Protein AF-A0A937Z0U8-F1 (afdb_monomer_lite)

pLDDT: mean 80.14, std 15.48, range [34.47, 98.0]

Foldseek 3Di:
DLVLVLVVCVVVVAQAAQDEVLRVPDDCSVLVSCVVVVHAHAELADAPDPSCVVRHDQWDWDDDPPAIAIEGEAYPGHGHPLVSLLVVLLVCVVVVHAYEYEYNDDLVVVLVSPVDPSNQVSHLEYEYPDDDPPPDPQWFDDRNNHTYGYDYHPPFWDWDWDADDPVGITIDTHGDDPPDDDDPVSVVSVVVVVVVCVVCVVPPPPPDQLLSVLSVLVARALSLVCVPCVPLSVLQCPDCQQCQCVVCVVVVNNDLVSCCQFFPSCVRRVDDDDPPCSGTGRGPCLFWPRCNCCSVPVDPVPTRPDGDLVSVCVQCPCVRPVPDDSVVVCVSSDD

Radius of gyration: 21.87 Å; chains: 1; bounding box: 55×42×57 Å

Sequence (335 aa):
MAQVVLAASALMQYHAIAPSAGDLLLDDRLLKWCKANAIPLVVSTRSTDPQIAECSTPLAQVSVGDRTVAVMNLVTEGGVDLRALTDMATKARGRGDHVILVSHLTRPQTETILSNPQLRECLAVVLIAPFDEATTNGEVSSLAGIPAAPLPPAAHAIAQLSLGGPNGVGIQNHRVTEDADPDPDVAKLVASYLRQLGETAGQSVPGVPWTMKSVEYQFAPAQACGECHPAQYDAWRRGPHAGSVAALKLENRAMTDCMVCHSEYLRRTRWLPAASEDGGGVECSACHGDGVVHALTRDPARIDRTPLDALCQVCHTPDHSPHFEPVAGREAIRH

Secondary structure (DSSP, 8-state):
-HHHHHHHHHHTT-S-B---HHHHHS-THHHHHHHHTT--EE--SB-S-HHHHHHEES-EEEEETTEEEEEEEE-SSSB--HHHHHHHHHHHHHTTPEEEEEE-S-HHHHHHHHT-HHHHHHEEEEEE-S--TTS-SS--EEETTEEEEEPPPTTTEEEEEEESSTTSEEEEEEE--TTSPPPHHHHHHHHHHHHHHHHHTTS--TT--HHHHHHHTTS--HHHHHTT-HHHHHHHHTSTTTTHHHHHHHTT---HHHHHHH-HHHHHH--PPPTT-TT-SS-THHHH---HHHHHH--GGGS-SS--GGGGGGT--TTT-TT--HHHHHHHH--

Structure (mmCIF, N/CA/C/O backbone):
data_AF-A0A937Z0U8-F1
#
_entry.id   AF-A0A937Z0U8-F1
#
loop_
_atom_site.group_PDB
_atom_site.id
_atom_site.type_symbol
_atom_site.label_atom_id
_atom_site.label_alt_id
_atom_site.label_comp_id
_atom_site.label_asym_id
_atom_site.label_entity_id
_atom_site.label_seq_id
_atom_site.pdbx_PDB_ins_code
_atom_site.Cartn_x
_atom_site.Cartn_y
_atom_site.Cartn_z
_atom_site.occupancy
_atom_site.B_iso_or_equiv
_atom_site.auth_seq_id
_atom_site.auth_comp_id
_atom_site.auth_asym_id
_atom_site.auth_atom_id
_atom_site.pdbx_PDB_model_num
ATOM 1 N N . MET A 1 1 ? -8.046 -0.212 -14.675 1.00 49.88 1 MET A N 1
ATOM 2 C CA . MET A 1 1 ? -8.005 -1.180 -13.551 1.00 49.88 1 MET A CA 1
ATOM 3 C C . MET A 1 1 ? -8.940 -0.909 -12.364 1.00 49.88 1 MET A C 1
ATOM 5 O O . MET A 1 1 ? -9.552 -1.863 -11.898 1.00 49.88 1 MET A O 1
ATOM 9 N N . ALA A 1 2 ? -9.107 0.332 -11.875 1.00 58.62 2 ALA A N 1
ATOM 10 C CA . ALA A 1 2 ? -9.842 0.616 -10.622 1.00 58.62 2 ALA A CA 1
ATOM 11 C C . ALA A 1 2 ? -11.237 -0.043 -10.505 1.00 58.62 2 ALA A C 1
ATOM 13 O O . ALA A 1 2 ? -11.569 -0.618 -9.477 1.00 58.62 2 ALA A O 1
ATOM 14 N N . GLN A 1 3 ? -12.044 -0.042 -11.570 1.00 66.38 3 GLN A N 1
ATOM 15 C CA . GLN A 1 3 ? -13.398 -0.617 -11.539 1.00 66.38 3 GLN A CA 1
ATOM 16 C C . GLN A 1 3 ? -13.420 -2.140 -11.316 1.00 66.38 3 GLN A C 1
ATOM 18 O O . GLN A 1 3 ? -14.341 -2.657 -10.692 1.00 66.38 3 GLN A O 1
ATOM 23 N N . VAL A 1 4 ? -12.406 -2.852 -11.807 1.00 67.62 4 VAL A N 1
ATOM 24 C CA . VAL A 1 4 ? -12.297 -4.314 -11.697 1.00 67.62 4 VAL A CA 1
ATOM 25 C C . VAL A 1 4 ? -11.807 -4.725 -10.323 1.00 67.62 4 VAL A C 1
ATOM 27 O O . VAL A 1 4 ? -12.365 -5.648 -9.743 1.00 67.62 4 VAL A O 1
ATOM 30 N N . VAL A 1 5 ? -10.850 -3.980 -9.767 1.00 70.44 5 VAL A N 1
ATOM 31 C CA . VAL A 1 5 ? -10.416 -4.149 -8.375 1.00 70.44 5 VAL A CA 1
ATOM 32 C C . VAL A 1 5 ? -11.603 -3.965 -7.433 1.00 70.44 5 VAL A C 1
ATOM 34 O O . VAL A 1 5 ? -11.884 -4.843 -6.629 1.00 70.44 5 VAL A O 1
ATOM 37 N N . LEU A 1 6 ? -12.366 -2.884 -7.602 1.00 78.88 6 LEU A N 1
ATOM 38 C CA . LEU A 1 6 ? -13.533 -2.594 -6.769 1.00 78.88 6 LEU A CA 1
ATOM 39 C C . LEU A 1 6 ? -14.650 -3.640 -6.932 1.00 78.88 6 LEU A C 1
ATOM 41 O O . LEU A 1 6 ? -15.279 -4.047 -5.959 1.00 78.88 6 LEU A O 1
ATOM 45 N N . ALA A 1 7 ? -14.887 -4.131 -8.149 1.00 78.38 7 ALA A N 1
ATOM 46 C CA . ALA A 1 7 ? -15.859 -5.198 -8.369 1.00 78.38 7 ALA A CA 1
ATOM 47 C C . ALA A 1 7 ? -15.405 -6.541 -7.765 1.00 78.38 7 ALA A C 1
ATOM 49 O O . ALA A 1 7 ? -16.218 -7.248 -7.172 1.00 78.38 7 ALA A O 1
ATOM 50 N N . ALA A 1 8 ? -14.111 -6.865 -7.832 1.00 79.75 8 ALA A N 1
ATOM 51 C CA . ALA A 1 8 ? -13.549 -8.015 -7.131 1.00 79.75 8 ALA A CA 1
ATOM 52 C C . ALA A 1 8 ? -13.640 -7.847 -5.602 1.00 79.75 8 ALA A C 1
ATOM 54 O O . ALA A 1 8 ? -13.974 -8.802 -4.908 1.00 79.75 8 ALA A O 1
ATOM 55 N N . SER A 1 9 ? -13.439 -6.637 -5.066 1.00 82.88 9 SER A N 1
ATOM 56 C CA . SER A 1 9 ? -13.633 -6.339 -3.637 1.00 82.88 9 SER A CA 1
ATOM 57 C C . SER A 1 9 ? -15.066 -6.591 -3.162 1.00 82.88 9 SER A C 1
ATOM 59 O O . SER A 1 9 ? -15.252 -7.032 -2.027 1.00 82.88 9 SER A O 1
ATOM 61 N N . ALA A 1 10 ? -16.073 -6.366 -4.014 1.00 84.44 10 ALA A N 1
ATOM 62 C CA . ALA A 1 10 ? -17.458 -6.725 -3.701 1.00 84.44 10 ALA A CA 1
ATOM 63 C C . ALA A 1 10 ? -17.641 -8.248 -3.593 1.00 84.44 10 ALA A C 1
ATOM 65 O O . ALA A 1 10 ? -18.261 -8.721 -2.643 1.00 84.44 10 ALA A O 1
ATOM 66 N N . LEU A 1 11 ? -17.065 -9.014 -4.530 1.00 85.94 11 LEU A N 1
ATOM 67 C CA . LEU A 1 11 ? -17.108 -10.484 -4.509 1.00 85.94 11 LEU A CA 1
ATOM 68 C C . LEU A 1 11 ? -16.382 -11.060 -3.287 1.00 85.94 11 LEU A C 1
ATOM 70 O O . LEU A 1 11 ? -16.859 -12.008 -2.675 1.00 85.94 11 LEU A O 1
ATOM 74 N N . MET A 1 12 ? -15.268 -10.441 -2.893 1.00 86.62 12 MET A N 1
ATOM 75 C CA . MET A 1 12 ? -14.494 -10.806 -1.703 1.00 86.62 12 MET A CA 1
ATOM 76 C C . MET A 1 12 ? -15.101 -10.294 -0.384 1.00 86.62 12 MET A C 1
ATOM 78 O O . MET A 1 12 ? -14.544 -10.555 0.678 1.00 86.62 12 MET A O 1
ATOM 82 N N . GLN A 1 13 ? -16.224 -9.567 -0.436 1.00 89.38 13 GLN A N 1
ATOM 83 C CA . GLN A 1 13 ? -16.974 -9.092 0.733 1.00 89.38 13 GLN A CA 1
ATOM 84 C C . GLN A 1 13 ? -16.124 -8.285 1.731 1.00 89.38 13 GLN A C 1
ATOM 86 O O . GLN A 1 13 ? -16.121 -8.539 2.938 1.00 89.38 13 GLN A O 1
ATOM 91 N N . TYR A 1 14 ? -15.386 -7.292 1.231 1.00 91.19 14 TYR A N 1
ATOM 92 C CA . TYR A 1 14 ? -14.609 -6.392 2.088 1.00 91.19 14 TYR A CA 1
ATOM 93 C C . TYR A 1 14 ? -15.519 -5.681 3.101 1.00 91.19 14 TYR A C 1
ATOM 95 O O . TYR A 1 14 ? -16.562 -5.152 2.736 1.00 91.19 14 TYR A O 1
ATOM 103 N N . HIS A 1 15 ? -15.097 -5.624 4.367 1.00 92.50 15 HIS A N 1
ATOM 104 C CA . HIS A 1 15 ? -15.870 -4.987 5.446 1.00 92.50 15 HIS A CA 1
ATOM 105 C C . HIS A 1 15 ? -15.515 -3.512 5.667 1.00 92.50 15 HIS A C 1
ATOM 107 O O . HIS A 1 15 ? -16.314 -2.764 6.218 1.00 92.50 15 HIS A O 1
ATOM 113 N N . ALA A 1 16 ? -14.301 -3.109 5.294 1.00 93.62 16 ALA A N 1
ATOM 114 C CA . ALA A 1 16 ? -13.786 -1.746 5.365 1.00 93.62 16 ALA A CA 1
ATOM 115 C C . ALA A 1 16 ? -12.526 -1.642 4.493 1.00 93.62 16 ALA A C 1
ATOM 117 O O . ALA A 1 16 ? -11.881 -2.654 4.208 1.00 93.62 16 ALA A O 1
ATOM 118 N N . ILE A 1 17 ? -12.157 -0.425 4.100 1.00 92.50 17 ILE A N 1
ATOM 119 C CA . ILE A 1 17 ? -10.938 -0.142 3.334 1.00 92.50 17 ILE A CA 1
ATOM 120 C C . ILE A 1 17 ? -10.138 0.934 4.067 1.00 92.50 17 ILE A C 1
ATOM 122 O O . ILE A 1 17 ? -10.667 2.004 4.347 1.00 92.50 17 ILE A O 1
ATOM 126 N N . ALA A 1 18 ? -8.865 0.661 4.355 1.00 92.69 18 ALA A N 1
ATOM 127 C CA . ALA A 1 18 ? -7.905 1.627 4.892 1.00 92.69 18 ALA A CA 1
ATOM 128 C C . ALA A 1 18 ? -6.949 2.068 3.761 1.00 92.69 18 ALA A C 1
ATOM 130 O O . ALA A 1 18 ? -5.929 1.406 3.545 1.00 92.69 18 ALA A O 1
ATOM 131 N N . PRO A 1 19 ? -7.294 3.120 2.993 1.00 88.75 19 PRO A N 1
ATOM 132 C CA . PRO A 1 19 ? -6.562 3.515 1.796 1.00 88.75 19 PRO A CA 1
ATOM 133 C C . PRO A 1 19 ? -5.166 4.056 2.117 1.00 88.75 19 PRO A C 1
ATOM 135 O O . PRO A 1 19 ? -4.951 4.707 3.145 1.00 88.75 19 PRO A O 1
ATOM 138 N N . SER A 1 20 ? -4.243 3.828 1.188 1.00 84.94 20 SER A N 1
ATOM 139 C CA . SER A 1 20 ? -2.982 4.556 1.080 1.00 84.94 20 SER A CA 1
ATOM 140 C C . SER A 1 20 ? -3.208 5.954 0.492 1.00 84.94 20 SER A C 1
ATOM 142 O O . SER A 1 20 ? -4.293 6.293 0.018 1.00 84.94 20 SER A O 1
ATOM 144 N N . ALA A 1 21 ? -2.163 6.784 0.466 1.00 78.44 21 ALA A N 1
ATOM 145 C CA . ALA A 1 21 ? -2.258 8.083 -0.195 1.00 78.44 21 ALA A CA 1
ATOM 146 C C . ALA A 1 21 ? -2.456 7.943 -1.712 1.00 78.44 21 ALA A C 1
ATOM 148 O O . ALA A 1 21 ? -3.159 8.753 -2.303 1.00 78.44 21 ALA A O 1
ATOM 149 N N . GLY A 1 22 ? -1.890 6.901 -2.332 1.00 75.00 22 GLY A N 1
ATOM 150 C CA . GLY A 1 22 ? -2.103 6.617 -3.753 1.00 75.00 22 GLY A CA 1
ATOM 151 C C . GLY A 1 22 ? -3.572 6.333 -4.064 1.00 75.00 22 GLY A C 1
ATOM 152 O O . GLY A 1 22 ? -4.104 6.874 -5.027 1.00 75.00 22 GLY A O 1
ATOM 153 N N . ASP A 1 23 ? -4.248 5.579 -3.196 1.00 79.38 23 ASP A N 1
ATOM 154 C CA . ASP A 1 23 ? -5.672 5.253 -3.345 1.00 79.38 23 ASP A CA 1
ATOM 155 C C . ASP A 1 23 ? -6.582 6.490 -3.267 1.00 79.38 23 ASP A C 1
ATOM 157 O O . ASP A 1 23 ? -7.637 6.518 -3.896 1.00 79.38 23 ASP A O 1
ATOM 161 N N . LEU A 1 24 ? -6.178 7.507 -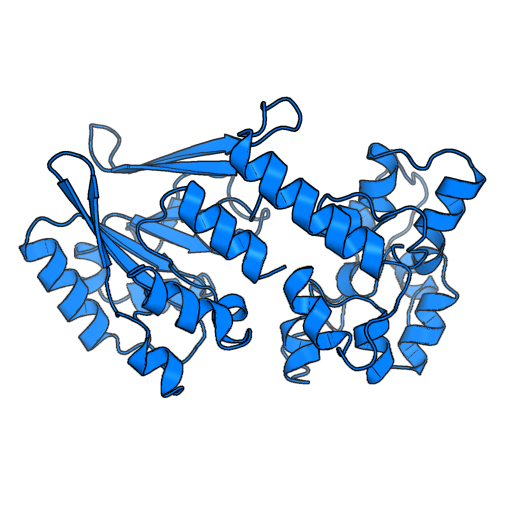2.496 1.00 78.56 24 LEU A N 1
ATOM 162 C CA . LEU A 1 24 ? -6.917 8.764 -2.320 1.00 78.56 24 LEU A CA 1
ATOM 163 C C . LEU A 1 24 ? -6.590 9.822 -3.382 1.00 78.56 24 LEU A C 1
ATOM 165 O O . LEU A 1 24 ? -7.401 10.711 -3.619 1.00 78.56 24 LEU A O 1
ATOM 169 N N . LEU A 1 25 ? -5.398 9.756 -3.982 1.00 70.00 25 LEU A N 1
ATOM 170 C CA . LEU A 1 25 ? -4.966 10.650 -5.064 1.00 70.00 25 LEU A CA 1
ATOM 171 C C . LEU A 1 25 ? -5.492 10.212 -6.433 1.00 70.00 25 LEU A C 1
ATOM 173 O O . LEU A 1 25 ? -5.519 11.009 -7.373 1.00 70.00 25 LEU A O 1
ATOM 177 N N . LEU A 1 26 ? -5.879 8.943 -6.552 1.00 57.97 26 LEU A N 1
ATOM 178 C CA . LEU A 1 26 ? -6.656 8.461 -7.678 1.00 57.97 26 LEU A CA 1
ATOM 179 C C . LEU A 1 26 ? -8.015 9.149 -7.706 1.00 57.97 26 LEU A C 1
ATOM 181 O O . LEU A 1 26 ? -8.518 9.609 -6.688 1.00 57.97 26 LEU A O 1
ATOM 185 N N . ASP A 1 27 ? -8.594 9.228 -8.898 1.00 66.06 27 ASP A N 1
ATOM 186 C CA . ASP A 1 27 ? -9.912 9.819 -9.102 1.00 66.06 27 ASP A CA 1
ATOM 187 C C . ASP A 1 27 ? -10.989 9.331 -8.110 1.00 66.06 27 ASP A C 1
ATOM 189 O O . ASP A 1 27 ? -10.854 8.348 -7.380 1.00 66.06 27 ASP A O 1
ATOM 193 N N . ASP A 1 28 ? -12.135 10.004 -8.126 1.00 79.00 28 ASP A N 1
ATOM 194 C CA . ASP A 1 28 ? -13.207 9.784 -7.159 1.00 79.00 28 ASP A CA 1
ATOM 195 C C . ASP A 1 28 ? -13.916 8.411 -7.240 1.00 79.00 28 ASP A C 1
ATOM 197 O O . ASP A 1 28 ? -14.908 8.190 -6.538 1.00 79.00 28 ASP A O 1
ATOM 201 N N . ARG A 1 29 ? -13.431 7.455 -8.049 1.00 80.19 29 ARG A N 1
ATOM 202 C CA . ARG A 1 29 ? -14.036 6.121 -8.194 1.00 80.19 29 ARG A CA 1
ATOM 203 C C . ARG A 1 29 ? -14.030 5.321 -6.900 1.00 80.19 29 ARG A C 1
ATOM 205 O O . ARG A 1 29 ? -15.053 4.706 -6.600 1.00 80.19 29 ARG A O 1
ATOM 212 N N . LEU A 1 30 ? -12.936 5.329 -6.132 1.00 84.12 30 LEU A N 1
ATOM 213 C CA . LEU A 1 30 ? -12.885 4.621 -4.845 1.00 84.12 30 LEU A CA 1
ATOM 214 C C . LEU A 1 30 ? -13.903 5.216 -3.865 1.00 84.12 30 LEU A C 1
ATOM 216 O O . LEU A 1 30 ? -14.715 4.488 -3.297 1.00 84.12 30 LEU A O 1
ATOM 220 N N . LEU A 1 31 ? -13.907 6.545 -3.734 1.00 87.31 31 LEU A N 1
ATOM 221 C CA . LEU A 1 31 ? -14.828 7.296 -2.874 1.00 87.31 31 LEU A CA 1
ATOM 222 C C . LEU A 1 31 ? -16.292 6.985 -3.228 1.00 87.31 31 LEU A C 1
ATOM 224 O O . LEU A 1 31 ? -17.083 6.586 -2.368 1.00 87.31 31 LEU A O 1
ATOM 228 N N . LYS A 1 32 ? -16.643 7.093 -4.516 1.00 86.88 32 LYS A N 1
ATOM 229 C CA . LYS A 1 32 ? -17.986 6.789 -5.030 1.00 86.88 32 LYS A CA 1
ATOM 230 C C . LYS A 1 32 ? -18.374 5.334 -4.815 1.00 86.88 32 LYS A C 1
ATOM 232 O O . LYS A 1 32 ? -19.514 5.068 -4.441 1.00 86.88 32 LYS A O 1
ATOM 237 N N . TRP A 1 33 ? -17.460 4.397 -5.050 1.00 87.69 33 TRP A N 1
ATOM 238 C CA . TRP A 1 33 ? -17.739 2.975 -4.886 1.00 87.69 33 TRP A CA 1
ATOM 239 C C . TRP A 1 33 ? -17.968 2.607 -3.421 1.00 87.69 33 TRP A C 1
ATOM 241 O O . TRP A 1 33 ? -18.950 1.926 -3.129 1.00 87.69 33 TRP A O 1
ATOM 251 N N . CYS A 1 34 ? -17.141 3.110 -2.500 1.00 90.50 34 CYS A N 1
ATOM 252 C CA . CYS A 1 34 ? -17.331 2.911 -1.064 1.00 90.50 34 CYS A CA 1
ATOM 253 C C . CYS A 1 34 ? -18.707 3.417 -0.618 1.00 90.50 34 CYS A C 1
ATOM 255 O O . CYS A 1 34 ? -19.461 2.683 0.022 1.00 90.50 34 CYS A O 1
ATOM 257 N N . LYS A 1 35 ? -19.090 4.626 -1.052 1.00 88.69 35 LYS A N 1
ATOM 258 C CA . LYS A 1 35 ? -20.416 5.203 -0.781 1.00 88.69 35 LYS A CA 1
ATOM 259 C C . LYS A 1 35 ? -21.549 4.354 -1.370 1.00 88.69 35 LYS A C 1
ATOM 261 O O . LYS A 1 35 ? -22.528 4.087 -0.679 1.00 88.69 35 LYS A O 1
ATOM 266 N N . ALA A 1 36 ? -21.417 3.908 -2.620 1.00 89.19 36 ALA A N 1
ATOM 267 C CA . ALA A 1 36 ? -22.440 3.122 -3.314 1.00 89.19 36 ALA A CA 1
ATOM 268 C C . ALA A 1 36 ? -22.643 1.716 -2.723 1.00 89.19 36 ALA A C 1
ATOM 270 O O . ALA A 1 36 ? -23.752 1.192 -2.783 1.00 89.19 36 ALA A O 1
ATOM 271 N N . ASN A 1 37 ? -21.597 1.120 -2.146 1.00 87.94 37 ASN A N 1
ATOM 272 C CA . ASN A 1 37 ? -21.629 -0.234 -1.583 1.00 87.94 37 ASN A CA 1
ATOM 273 C C . ASN A 1 37 ? -21.685 -0.247 -0.048 1.00 87.94 37 ASN A C 1
ATOM 275 O O . ASN A 1 37 ? -21.580 -1.311 0.553 1.00 87.94 37 ASN A O 1
ATOM 279 N N . ALA A 1 38 ? -21.839 0.922 0.584 1.00 90.31 38 ALA A N 1
ATOM 280 C CA . ALA A 1 38 ? -21.805 1.085 2.037 1.00 90.31 38 ALA A CA 1
ATOM 281 C C . ALA A 1 38 ? -20.549 0.474 2.696 1.00 90.31 38 ALA A C 1
ATOM 283 O O . ALA A 1 38 ? -20.612 -0.024 3.819 1.00 90.31 38 ALA A O 1
ATOM 284 N N . ILE A 1 39 ? -19.405 0.532 2.003 1.00 91.88 39 ILE A N 1
ATOM 285 C CA . ILE A 1 39 ? -18.113 0.093 2.531 1.00 91.88 39 ILE A CA 1
ATOM 286 C C . ILE A 1 39 ? -17.431 1.281 3.217 1.00 91.88 39 ILE A C 1
ATOM 288 O O . ILE A 1 39 ? -17.161 2.287 2.558 1.00 91.88 39 ILE A O 1
ATOM 292 N N . PRO A 1 40 ? -17.123 1.197 4.522 1.00 94.38 40 PRO A N 1
ATOM 293 C CA . PRO A 1 40 ? -16.383 2.233 5.228 1.00 94.38 40 PRO A CA 1
ATOM 294 C C . PRO A 1 40 ? -14.997 2.471 4.615 1.00 94.38 40 PRO A C 1
ATOM 296 O O . PRO A 1 40 ? -14.131 1.594 4.661 1.00 94.38 40 PRO A O 1
ATOM 299 N N . LEU A 1 41 ? -14.769 3.677 4.092 1.00 94.19 41 LEU A N 1
ATOM 300 C CA . LEU A 1 41 ? -13.438 4.169 3.743 1.00 94.19 41 LEU A CA 1
ATOM 301 C C . LEU A 1 41 ? -12.818 4.817 4.987 1.00 94.19 41 LEU A C 1
ATOM 303 O O . LEU A 1 41 ? -13.262 5.878 5.420 1.00 94.19 41 LEU A O 1
ATOM 307 N N . VAL A 1 42 ? -11.836 4.166 5.602 1.00 95.44 42 VAL A N 1
ATOM 308 C CA . VAL A 1 42 ? -11.288 4.552 6.906 1.00 95.44 42 VAL A CA 1
ATOM 309 C C . VAL A 1 42 ? -10.138 5.536 6.735 1.00 95.44 42 VAL A C 1
ATOM 311 O O . VAL A 1 42 ? -9.075 5.157 6.258 1.00 95.44 42 VAL A O 1
ATOM 314 N N . VAL A 1 43 ? -10.307 6.782 7.167 1.00 93.88 43 VAL A N 1
ATOM 315 C CA . VAL A 1 43 ? -9.258 7.815 7.153 1.00 93.88 43 VAL A CA 1
ATOM 316 C C . VAL A 1 43 ? -9.288 8.544 8.491 1.00 93.88 43 VAL A C 1
ATOM 318 O O . VAL A 1 43 ? -10.157 9.376 8.733 1.00 93.88 43 VAL A O 1
ATOM 321 N N . SER A 1 44 ? -8.367 8.208 9.399 1.00 93.44 44 SER A N 1
ATOM 322 C CA . SER A 1 44 ? -8.327 8.804 10.744 1.00 93.44 44 SER A CA 1
ATOM 323 C C . SER A 1 44 ? -7.541 10.118 10.799 1.00 93.44 44 SER A C 1
ATOM 325 O O . SER A 1 44 ? -7.548 10.789 11.833 1.00 93.44 44 SER A O 1
ATOM 327 N N . THR A 1 45 ? -6.850 10.487 9.718 1.00 85.88 45 THR A N 1
ATOM 328 C CA . THR A 1 45 ? -6.217 11.800 9.564 1.00 85.88 45 THR A CA 1
ATOM 329 C C . THR A 1 45 ? -7.234 12.846 9.126 1.00 85.88 45 THR A C 1
ATOM 331 O O . THR A 1 45 ? -8.283 12.547 8.558 1.00 85.88 45 THR A O 1
ATOM 334 N N . ARG A 1 46 ? -6.941 14.113 9.418 1.00 83.44 46 ARG A N 1
ATOM 335 C CA . ARG A 1 46 ? -7.774 15.223 8.976 1.00 83.44 46 ARG A CA 1
ATOM 336 C C . ARG A 1 46 ? -7.454 15.538 7.522 1.00 83.44 46 ARG A C 1
ATOM 338 O O . ARG A 1 46 ? -6.453 16.206 7.265 1.00 83.44 46 ARG A O 1
ATOM 345 N N . SER A 1 47 ? -8.333 15.114 6.621 1.00 81.38 47 SER A N 1
ATOM 346 C CA . SER A 1 47 ? -8.245 15.469 5.208 1.00 81.38 47 SER A CA 1
ATOM 347 C C . SER A 1 47 ? -8.546 16.947 4.971 1.00 81.38 47 SER A C 1
ATOM 349 O O . SER A 1 47 ? -9.418 17.536 5.622 1.00 81.38 47 SER A O 1
ATOM 351 N N . THR A 1 48 ? -7.816 17.554 4.036 1.00 80.56 48 THR A N 1
ATOM 352 C CA . THR A 1 48 ? -8.142 18.892 3.513 1.00 80.56 48 THR A CA 1
ATOM 353 C C . THR A 1 48 ? -9.035 18.839 2.276 1.00 80.56 48 THR A C 1
ATOM 355 O O . THR A 1 48 ? -9.557 19.876 1.870 1.00 80.56 48 THR A O 1
ATOM 358 N N . ASP A 1 49 ? -9.224 17.654 1.694 1.00 84.44 49 ASP A N 1
ATOM 359 C CA . ASP A 1 49 ? -10.108 17.438 0.556 1.00 84.44 49 ASP A CA 1
ATOM 360 C C . ASP A 1 49 ? -11.564 17.259 1.039 1.00 84.44 49 ASP A C 1
ATOM 362 O O . ASP A 1 49 ? -11.858 16.330 1.802 1.00 84.44 49 ASP A O 1
ATOM 366 N N . PRO A 1 50 ? -12.508 18.118 0.607 1.00 85.69 50 PRO A N 1
ATOM 367 C CA . PRO A 1 50 ? -13.911 18.001 0.995 1.00 85.69 50 PRO A CA 1
ATOM 368 C C . PRO A 1 50 ? -14.561 16.667 0.605 1.00 85.69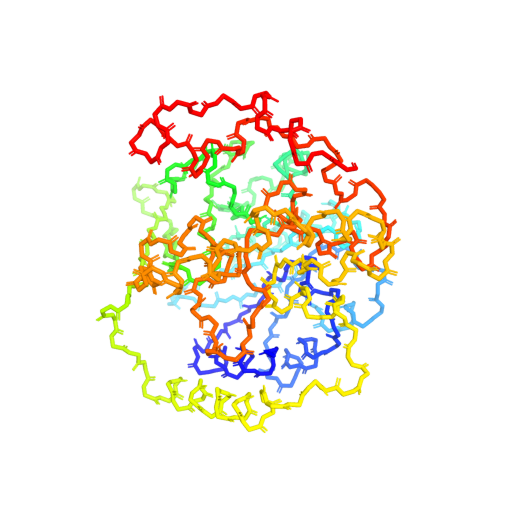 50 PRO A C 1
ATOM 370 O O . PRO A 1 50 ? -15.432 16.193 1.331 1.00 85.69 50 PRO A O 1
ATOM 373 N N . GLN A 1 51 ? -14.160 16.050 -0.512 1.00 85.19 51 GLN A N 1
ATOM 374 C CA . GLN A 1 51 ? -14.738 14.784 -0.972 1.00 85.19 51 GLN A CA 1
ATOM 375 C C . GLN A 1 51 ? -14.297 13.617 -0.093 1.00 85.19 51 GLN A C 1
ATOM 377 O O . GLN A 1 51 ? -15.122 12.780 0.282 1.00 85.19 51 GLN A O 1
ATOM 382 N N . ILE A 1 52 ? -13.013 13.584 0.274 1.00 86.44 52 ILE A N 1
ATOM 383 C CA . ILE A 1 52 ? -12.481 12.592 1.213 1.00 86.44 52 ILE A CA 1
ATOM 384 C C . ILE A 1 52 ? -13.146 12.785 2.573 1.00 86.44 52 ILE A C 1
ATOM 386 O O . ILE A 1 52 ? -13.626 11.816 3.157 1.00 86.44 52 ILE A O 1
ATOM 390 N N . ALA A 1 53 ? -13.249 14.025 3.056 1.00 85.75 53 ALA A N 1
ATOM 391 C CA . ALA A 1 53 ? -13.906 14.326 4.325 1.00 85.75 53 ALA A CA 1
ATOM 392 C C . ALA A 1 53 ? -15.395 13.920 4.350 1.00 85.75 53 ALA A C 1
ATOM 394 O O . ALA A 1 53 ? -15.885 13.491 5.391 1.00 85.75 53 ALA A O 1
ATOM 395 N N . GLU A 1 54 ? -16.114 14.032 3.227 1.00 87.31 54 GLU A N 1
ATOM 396 C CA . GLU A 1 54 ? -17.520 13.612 3.123 1.00 87.31 54 GLU A CA 1
ATOM 397 C C . GLU A 1 54 ? -17.677 12.085 3.052 1.00 87.31 54 GLU A C 1
ATOM 399 O O . GLU A 1 54 ? -18.614 11.530 3.627 1.00 87.31 54 GLU A O 1
ATOM 404 N N . CYS A 1 55 ? -16.797 11.398 2.317 1.00 87.31 55 CYS A N 1
ATOM 405 C CA . CYS A 1 55 ? -16.968 9.977 1.998 1.00 87.31 55 CYS A CA 1
ATOM 406 C C . CYS A 1 55 ? -16.206 9.027 2.932 1.00 87.31 55 CYS A C 1
ATOM 408 O O . CYS A 1 55 ? -16.426 7.815 2.866 1.00 87.31 55 CYS A O 1
ATOM 410 N N . SER A 1 56 ? -15.308 9.540 3.774 1.00 92.00 56 SER A N 1
ATOM 411 C CA . SER A 1 56 ? -14.543 8.737 4.728 1.00 92.00 56 SER A CA 1
ATOM 412 C C . SER A 1 56 ? -15.146 8.752 6.132 1.00 92.00 56 SER A C 1
ATOM 414 O O . SER A 1 56 ? -15.891 9.648 6.527 1.00 92.00 56 SER A O 1
ATOM 416 N N . THR A 1 57 ? -14.812 7.725 6.905 1.00 94.25 57 THR A N 1
ATOM 417 C CA . THR A 1 57 ? -15.054 7.659 8.346 1.00 94.25 57 THR A CA 1
ATOM 418 C C . THR A 1 57 ? -13.714 7.570 9.065 1.00 94.25 57 THR A C 1
ATOM 420 O O . THR A 1 57 ? -12.812 6.881 8.589 1.00 94.25 57 THR A O 1
ATOM 423 N N . PRO A 1 58 ? -13.543 8.192 10.239 1.00 94.19 58 PRO A N 1
ATOM 424 C CA . PRO A 1 58 ? -12.276 8.105 10.947 1.00 94.19 58 PRO A CA 1
ATOM 425 C C . PRO A 1 58 ? -12.045 6.753 11.632 1.00 94.19 58 PRO A C 1
ATOM 427 O O . PRO A 1 58 ? -10.931 6.478 12.076 1.00 94.19 58 PRO A O 1
ATOM 430 N N . LEU A 1 59 ? -13.077 5.911 11.733 1.00 96.12 59 LEU A N 1
ATOM 431 C CA . LEU A 1 59 ? -13.011 4.582 12.336 1.00 96.12 59 LEU A CA 1
ATOM 432 C C . LEU A 1 59 ? -14.108 3.686 11.747 1.00 96.12 59 LEU A C 1
ATOM 434 O O . LEU A 1 59 ? -15.245 4.131 11.577 1.00 96.12 59 LEU A O 1
ATOM 438 N N . ALA A 1 60 ? -13.786 2.421 11.481 1.00 97.06 60 ALA A N 1
ATOM 439 C CA . ALA A 1 60 ? -14.769 1.388 11.145 1.00 97.06 60 ALA A CA 1
ATOM 440 C C . ALA A 1 60 ? -14.812 0.314 12.234 1.00 97.06 60 ALA A C 1
ATOM 442 O O . ALA A 1 60 ? -13.770 -0.123 12.714 1.00 97.06 60 ALA A O 1
ATOM 443 N N . GLN A 1 61 ? -16.011 -0.117 12.625 1.00 95.69 61 GLN A N 1
ATOM 444 C CA . GLN A 1 61 ? -16.196 -1.274 13.501 1.00 95.69 61 GLN A CA 1
ATOM 445 C C . GLN A 1 61 ? -16.580 -2.482 12.650 1.00 95.69 61 GLN A C 1
ATOM 447 O O . GLN A 1 61 ? -17.536 -2.416 11.882 1.00 95.69 61 GLN A O 1
ATOM 452 N N . VAL A 1 62 ? -15.839 -3.574 12.798 1.00 93.88 62 VAL A N 1
ATOM 453 C CA . VAL A 1 62 ? -16.053 -4.832 12.081 1.00 93.88 62 VAL A CA 1
ATOM 454 C C . VAL A 1 62 ? -16.282 -5.936 13.105 1.00 93.88 62 VAL A C 1
ATOM 456 O O . VAL A 1 62 ? -15.471 -6.127 14.012 1.00 93.88 62 VAL A O 1
ATOM 459 N N . SER A 1 63 ? -17.390 -6.659 12.977 1.00 91.69 63 SER A N 1
ATOM 460 C CA . SER A 1 63 ? -17.688 -7.807 13.833 1.00 91.69 63 SER A CA 1
ATOM 461 C C . SER A 1 63 ? -16.995 -9.060 13.303 1.00 91.69 63 SER A C 1
ATOM 463 O O . SER A 1 63 ? -17.127 -9.400 12.131 1.00 91.69 63 SER A O 1
ATOM 465 N N . VAL A 1 64 ? -16.274 -9.759 14.176 1.00 88.12 64 VAL A N 1
ATOM 466 C CA . VAL A 1 64 ? -15.604 -11.031 13.885 1.00 88.12 64 VAL A CA 1
ATOM 467 C C . VAL A 1 64 ? -16.039 -12.031 14.951 1.00 88.12 64 VAL A C 1
ATOM 469 O O . VAL A 1 64 ? -15.535 -12.021 16.075 1.00 88.12 64 VAL A O 1
ATOM 472 N N . GLY A 1 65 ? -17.020 -12.871 14.613 1.00 87.06 65 GLY A N 1
ATOM 473 C CA . GLY A 1 65 ? -17.675 -13.746 15.586 1.00 87.06 65 GLY A CA 1
ATOM 474 C C . GLY A 1 65 ? -18.428 -12.940 16.649 1.00 87.06 65 GLY A C 1
ATOM 475 O O . GLY A 1 65 ? -19.286 -12.125 16.322 1.00 87.06 65 GLY A O 1
ATOM 476 N N . ASP A 1 66 ? -18.103 -13.169 17.920 1.00 87.81 66 ASP A N 1
ATOM 477 C CA . ASP A 1 66 ? -18.662 -12.478 19.090 1.00 87.81 66 ASP A CA 1
ATOM 478 C C . ASP A 1 66 ? -17.883 -11.212 19.489 1.00 87.81 66 ASP A C 1
ATOM 480 O O . ASP A 1 66 ? -18.234 -10.542 20.462 1.00 87.81 66 ASP A O 1
ATOM 484 N N . ARG A 1 67 ? -16.816 -10.880 18.755 1.00 89.69 67 ARG A N 1
ATOM 485 C CA . ARG A 1 67 ? -15.936 -9.744 19.042 1.00 89.69 67 ARG A CA 1
ATOM 486 C C . ARG A 1 67 ? -16.099 -8.636 18.018 1.00 89.69 67 ARG A C 1
ATOM 488 O O . ARG A 1 67 ? -16.451 -8.870 16.864 1.00 89.69 67 ARG A O 1
ATOM 495 N N . THR A 1 68 ? -15.737 -7.429 18.436 1.00 94.00 68 THR A N 1
ATOM 496 C CA . THR A 1 68 ? -15.672 -6.259 17.563 1.00 94.00 68 THR A CA 1
ATOM 497 C C . THR A 1 68 ? -14.233 -5.781 17.445 1.00 94.00 68 THR A C 1
ATOM 499 O O . THR A 1 68 ? -13.497 -5.694 18.430 1.00 94.00 68 THR A O 1
ATOM 502 N N . VAL A 1 69 ? -13.839 -5.464 16.219 1.00 95.31 69 VAL A N 1
ATOM 503 C CA . VAL A 1 69 ? -12.554 -4.870 15.873 1.00 95.31 69 VAL A CA 1
ATOM 504 C C . VAL A 1 69 ? -12.806 -3.448 15.392 1.00 95.31 69 VAL A C 1
ATOM 506 O O . VAL A 1 69 ? -13.615 -3.226 14.496 1.00 95.31 69 VAL A O 1
ATOM 509 N N . ALA A 1 70 ? -12.118 -2.481 15.985 1.00 97.31 70 ALA A N 1
ATOM 510 C CA . ALA A 1 70 ? -12.132 -1.097 15.545 1.00 97.31 70 ALA A CA 1
ATOM 511 C C . ALA A 1 70 ? -10.895 -0.829 14.685 1.00 97.31 70 ALA A C 1
ATOM 513 O O . ALA A 1 70 ? -9.772 -0.929 15.172 1.00 97.31 70 ALA A O 1
ATOM 514 N N . VAL A 1 71 ? -11.097 -0.486 13.418 1.00 97.44 71 VAL A N 1
ATOM 515 C CA . VAL A 1 71 ? -10.029 -0.199 12.458 1.00 97.44 71 VAL A CA 1
ATOM 516 C C . VAL A 1 71 ? -9.879 1.308 12.304 1.00 97.44 71 VAL A C 1
ATOM 518 O O . VAL A 1 71 ? -10.852 2.012 12.030 1.00 97.44 71 VAL A O 1
ATOM 521 N N . MET A 1 72 ? -8.650 1.786 12.471 1.00 97.44 72 MET A N 1
ATOM 522 C CA . MET A 1 72 ? -8.213 3.167 12.266 1.00 97.44 72 MET A CA 1
ATOM 523 C C . MET A 1 72 ? -7.104 3.194 11.210 1.00 97.44 72 MET A C 1
ATOM 525 O O . MET A 1 72 ? -6.419 2.192 11.015 1.00 97.44 72 MET A O 1
ATOM 529 N N . ASN A 1 73 ? -6.914 4.328 10.537 1.00 95.62 73 ASN A N 1
ATOM 530 C CA . ASN A 1 73 ? -5.974 4.460 9.427 1.00 95.62 73 ASN A CA 1
ATOM 531 C C . ASN A 1 73 ? -5.188 5.777 9.479 1.00 95.62 73 ASN A C 1
ATOM 533 O O . ASN A 1 73 ? -5.784 6.856 9.515 1.00 95.62 73 ASN A O 1
ATOM 537 N N . LEU A 1 74 ? -3.860 5.693 9.423 1.00 92.88 74 LEU A N 1
ATOM 538 C CA . LEU A 1 74 ? -2.966 6.831 9.240 1.00 92.88 74 LEU A CA 1
ATOM 539 C C . LEU A 1 74 ? -2.455 6.854 7.804 1.00 92.88 74 LEU A C 1
ATOM 541 O O . LEU A 1 74 ? -1.785 5.924 7.366 1.00 92.88 74 LEU A O 1
ATOM 545 N N . VAL A 1 75 ? -2.710 7.947 7.097 1.00 88.44 75 VAL A N 1
ATOM 546 C CA . VAL A 1 75 ? -2.289 8.144 5.708 1.00 88.44 75 VAL A CA 1
ATOM 547 C C . VAL A 1 75 ? -1.584 9.491 5.572 1.00 88.44 75 VAL A C 1
ATOM 549 O O . VAL A 1 75 ? -1.863 10.416 6.330 1.00 88.44 75 VAL A O 1
ATOM 552 N N . THR A 1 76 ? -0.651 9.624 4.624 1.00 73.69 76 THR A N 1
ATOM 553 C CA . THR A 1 76 ? 0.106 10.874 4.398 1.00 73.69 76 THR A CA 1
ATOM 554 C C . THR A 1 76 ? -0.734 12.009 3.790 1.00 73.69 76 THR A C 1
ATOM 556 O O . THR A 1 76 ? -0.176 13.025 3.381 1.00 73.69 76 THR A O 1
ATOM 559 N N . GLU A 1 77 ? -2.052 11.837 3.690 1.00 68.81 77 GLU A N 1
ATOM 560 C CA . GLU A 1 77 ? -2.996 12.878 3.297 1.00 68.81 77 GLU A CA 1
ATOM 561 C C . GLU A 1 77 ? -3.483 13.613 4.556 1.00 68.81 77 GLU A C 1
ATOM 563 O O . GLU A 1 77 ? -3.982 13.004 5.510 1.00 68.81 77 GLU A O 1
ATOM 568 N N . GLY A 1 78 ? -3.276 14.932 4.571 1.00 69.50 78 GLY A N 1
ATOM 569 C CA . GLY A 1 78 ? -3.692 15.792 5.671 1.00 69.50 78 GLY A CA 1
ATOM 570 C C . GLY A 1 78 ? -2.802 15.743 6.921 1.00 69.50 78 GLY A C 1
ATOM 571 O O . GLY A 1 78 ? -1.644 15.326 6.896 1.00 69.50 78 GLY A O 1
ATOM 572 N N . GLY A 1 79 ? -3.341 16.249 8.033 1.00 79.81 79 GLY A N 1
ATOM 573 C CA . GLY A 1 79 ? -2.656 16.312 9.330 1.00 79.81 79 GLY A CA 1
ATOM 574 C C . GLY A 1 79 ? -3.222 15.316 10.343 1.00 79.81 79 GLY A C 1
ATOM 575 O O . GLY A 1 79 ? -4.412 15.006 10.324 1.00 79.81 79 GLY A O 1
ATOM 576 N N . VAL A 1 80 ? -2.393 14.840 11.273 1.00 86.69 80 VAL A N 1
ATOM 577 C CA . VAL A 1 80 ? -2.848 13.976 12.375 1.00 86.69 80 VAL A CA 1
ATOM 578 C C . VAL A 1 80 ? -3.308 14.846 13.545 1.00 86.69 80 VAL A C 1
ATOM 580 O O . VAL A 1 80 ? -2.493 15.496 14.200 1.00 86.69 80 VAL A O 1
ATOM 583 N N . ASP A 1 81 ? -4.606 14.832 13.848 1.00 90.81 81 ASP A N 1
ATOM 584 C CA . ASP A 1 81 ? -5.123 15.373 15.109 1.00 90.81 81 ASP A CA 1
ATOM 585 C C . ASP A 1 81 ? -4.970 14.311 16.206 1.00 90.81 81 ASP A C 1
ATOM 587 O O . ASP A 1 81 ? -5.817 13.431 16.378 1.00 90.81 81 ASP A O 1
ATOM 591 N N . LEU A 1 82 ? -3.852 14.372 16.936 1.00 92.44 82 LEU A N 1
ATOM 592 C CA . LEU A 1 82 ? -3.510 13.378 17.957 1.00 92.44 82 LEU A CA 1
ATOM 593 C C . LEU A 1 82 ? -4.570 13.263 19.062 1.00 92.44 82 LEU A C 1
ATOM 595 O O . LEU A 1 82 ? -4.764 12.176 19.610 1.00 92.44 82 LEU A O 1
ATOM 599 N N . ARG A 1 83 ? -5.243 14.368 19.408 1.00 94.00 83 ARG A N 1
ATOM 600 C CA . ARG A 1 83 ? -6.269 14.377 20.454 1.00 94.00 83 ARG A CA 1
ATOM 601 C C . ARG A 1 83 ? -7.507 13.636 19.971 1.00 94.00 83 ARG A C 1
ATOM 603 O O . ARG A 1 83 ? -7.944 12.707 20.642 1.00 94.00 83 ARG A O 1
ATOM 610 N N . ALA A 1 84 ? -8.010 13.985 18.786 1.00 93.00 84 ALA A N 1
ATOM 611 C CA . ALA A 1 84 ? -9.152 13.297 18.190 1.00 93.00 84 ALA A CA 1
ATOM 612 C C . ALA A 1 84 ? -8.865 11.799 17.985 1.00 93.00 84 ALA A C 1
ATOM 614 O O . ALA A 1 84 ? -9.696 10.957 18.322 1.00 93.00 84 ALA A O 1
ATOM 615 N N . LEU A 1 85 ? -7.663 11.458 17.503 1.00 95.31 85 LEU A N 1
ATOM 616 C CA . LEU A 1 85 ? -7.215 10.075 17.327 1.00 95.31 85 LEU A CA 1
ATOM 617 C C . LEU A 1 85 ? -7.248 9.288 18.648 1.00 95.31 85 LEU A C 1
ATOM 619 O O . LEU A 1 85 ? -7.785 8.182 18.705 1.00 95.31 85 LEU A O 1
ATOM 623 N N . THR A 1 86 ? -6.716 9.878 19.721 1.00 96.94 86 THR A N 1
ATOM 624 C CA . THR A 1 86 ? -6.668 9.258 21.055 1.00 96.94 86 THR A CA 1
ATOM 625 C C . THR A 1 86 ? -8.064 9.096 21.657 1.00 96.94 86 THR A C 1
ATOM 627 O O . THR A 1 86 ? -8.380 8.030 22.190 1.00 96.94 86 THR A O 1
ATOM 630 N N . ASP A 1 87 ? -8.925 10.110 21.531 1.00 97.06 87 ASP A N 1
ATOM 631 C CA . ASP A 1 87 ? -10.307 10.070 22.024 1.00 97.06 87 ASP A CA 1
ATOM 632 C C . ASP A 1 87 ? -11.107 8.949 21.335 1.00 97.06 87 ASP A C 1
ATOM 634 O O . ASP A 1 87 ? -11.844 8.202 21.987 1.00 97.06 87 ASP A O 1
ATOM 638 N N . MET A 1 88 ? -10.923 8.776 20.020 1.00 96.81 88 MET A N 1
ATOM 639 C CA . MET A 1 88 ? -11.552 7.694 19.257 1.00 96.81 88 MET A CA 1
ATOM 640 C C . MET A 1 88 ? -11.073 6.311 19.699 1.00 96.81 88 MET A C 1
ATOM 642 O O . MET A 1 88 ? -11.909 5.440 19.954 1.00 96.81 88 MET A O 1
ATOM 646 N N . ALA A 1 89 ? -9.757 6.115 19.832 1.00 97.62 89 ALA A N 1
ATOM 647 C CA . ALA A 1 89 ? -9.183 4.849 20.284 1.00 97.62 89 ALA A CA 1
ATOM 648 C C . ALA A 1 89 ? -9.650 4.495 21.707 1.00 97.62 89 ALA A C 1
ATOM 650 O O . ALA A 1 89 ? -10.060 3.363 21.969 1.00 97.62 89 ALA A O 1
ATOM 651 N N . THR A 1 90 ? -9.684 5.485 22.605 1.00 98.00 90 THR A N 1
ATOM 652 C CA . THR A 1 90 ? -10.166 5.326 23.986 1.00 98.00 90 THR A CA 1
ATOM 653 C C . THR A 1 90 ? -11.634 4.918 24.016 1.00 98.00 90 THR A C 1
ATOM 655 O O . THR A 1 90 ? -12.011 3.980 24.720 1.00 98.00 90 THR A O 1
ATOM 658 N N . LYS A 1 91 ? -12.479 5.581 23.215 1.00 97.56 91 LYS A N 1
ATOM 659 C CA . LYS A 1 91 ? -13.906 5.257 23.122 1.00 97.56 91 LYS A CA 1
ATOM 660 C C . LYS A 1 91 ? -14.134 3.852 22.565 1.00 97.56 91 LYS A C 1
ATOM 662 O O . LYS A 1 91 ? -14.998 3.145 23.075 1.00 97.56 91 LYS A O 1
ATOM 667 N N . ALA A 1 92 ? -13.377 3.449 21.544 1.00 97.00 92 ALA A N 1
ATOM 668 C CA . ALA A 1 92 ? -13.466 2.109 20.972 1.00 97.00 92 ALA A CA 1
ATOM 669 C C . ALA A 1 92 ? -13.077 1.032 21.987 1.00 97.00 92 ALA A C 1
ATOM 671 O O . ALA A 1 92 ? -13.867 0.130 22.267 1.00 97.00 92 ALA A O 1
ATOM 672 N N . ARG A 1 93 ? -11.929 1.196 22.648 1.00 96.00 93 ARG A N 1
ATOM 673 C CA . ARG A 1 93 ? -11.501 0.278 23.705 1.00 96.00 93 ARG A CA 1
ATOM 674 C C . ARG A 1 93 ? -12.481 0.219 24.876 1.00 96.00 93 ARG A C 1
ATOM 676 O O . ARG A 1 93 ? -12.734 -0.860 25.400 1.00 96.00 93 ARG A O 1
ATOM 683 N N . GLY A 1 94 ? -13.078 1.349 25.260 1.00 96.00 94 GLY A N 1
ATOM 684 C CA . GLY A 1 94 ? -14.097 1.412 26.313 1.00 96.00 94 GLY A CA 1
ATOM 685 C C . GLY A 1 94 ? -15.371 0.611 26.009 1.00 96.00 94 GLY A C 1
ATOM 686 O O . GLY A 1 94 ? -16.064 0.205 26.937 1.00 96.00 94 GLY A O 1
ATOM 687 N N . ARG A 1 95 ? -15.665 0.337 24.729 1.00 95.12 95 ARG A N 1
ATOM 688 C CA . ARG A 1 95 ? -16.751 -0.568 24.305 1.00 95.12 95 ARG A CA 1
ATOM 689 C C . ARG A 1 95 ? -16.349 -2.046 24.301 1.00 95.12 95 ARG A C 1
ATOM 691 O O . ARG A 1 95 ? -17.199 -2.893 24.050 1.00 95.12 95 ARG A O 1
ATOM 698 N N . GLY A 1 96 ? -15.080 -2.352 24.571 1.00 92.44 96 GLY A N 1
ATOM 699 C CA . GLY A 1 96 ? -14.513 -3.694 24.450 1.00 92.44 96 GLY A CA 1
ATOM 700 C C . GLY A 1 96 ? -13.989 -4.030 23.051 1.00 92.44 96 GLY A C 1
ATOM 701 O O . GLY A 1 96 ? -13.672 -5.192 22.805 1.00 92.44 96 GLY A O 1
ATOM 702 N N . ASP A 1 97 ? -13.887 -3.048 22.144 1.00 94.75 97 ASP A N 1
ATOM 703 C CA . ASP A 1 97 ? -13.348 -3.269 20.798 1.00 94.75 97 ASP A CA 1
ATOM 704 C C . ASP A 1 97 ? -11.830 -3.536 20.861 1.00 94.75 97 ASP A C 1
ATOM 706 O O . ASP A 1 97 ? -11.096 -2.860 21.591 1.00 94.75 97 ASP A O 1
ATOM 710 N N . HIS A 1 98 ? -11.330 -4.458 20.034 1.00 94.31 98 HIS A N 1
ATOM 711 C CA . HIS A 1 98 ? -9.894 -4.540 19.739 1.00 94.31 98 HIS A CA 1
ATOM 712 C C . HIS A 1 98 ? -9.527 -3.450 18.735 1.00 94.31 98 HIS A C 1
ATOM 714 O O . HIS A 1 98 ? -10.027 -3.465 17.611 1.00 94.31 98 HIS A O 1
ATOM 720 N N . VAL A 1 99 ? -8.668 -2.503 19.116 1.00 96.69 99 VAL A N 1
ATOM 721 C CA . VAL A 1 99 ? -8.310 -1.374 18.243 1.00 96.69 99 VAL A CA 1
ATOM 722 C C . VAL A 1 99 ? -7.082 -1.717 17.400 1.00 96.69 99 VAL A C 1
ATOM 724 O O . VAL A 1 99 ? -5.999 -1.955 17.936 1.00 96.69 99 VAL A O 1
ATOM 727 N N . ILE A 1 100 ? -7.250 -1.724 16.081 1.00 96.44 100 ILE A N 1
ATOM 728 C CA . ILE A 1 100 ? -6.196 -1.911 15.082 1.00 96.44 100 ILE A CA 1
ATOM 729 C C . ILE A 1 100 ? -5.901 -0.565 14.426 1.00 96.44 100 ILE A C 1
ATOM 731 O O . ILE A 1 100 ? -6.809 0.105 13.933 1.00 96.44 100 ILE A O 1
ATOM 735 N N . LEU A 1 101 ? -4.622 -0.201 14.368 1.00 96.75 101 LEU A N 1
ATOM 736 C CA . LEU A 1 101 ? -4.156 0.972 13.637 1.00 96.75 101 LEU A CA 1
ATOM 737 C C . LEU A 1 101 ? -3.407 0.538 12.378 1.00 96.75 101 LEU A C 1
ATOM 739 O O . LEU A 1 101 ? -2.328 -0.033 12.478 1.00 96.75 101 LEU A O 1
ATOM 743 N N . VAL A 1 102 ? -3.950 0.826 11.201 1.00 95.12 102 VAL A N 1
ATOM 744 C CA . VAL A 1 102 ? -3.236 0.686 9.926 1.00 95.12 102 VAL A CA 1
ATOM 745 C C . VAL A 1 102 ? -2.438 1.963 9.689 1.00 95.12 102 VAL A C 1
ATOM 747 O O . VAL A 1 102 ? -3.001 3.051 9.760 1.00 95.12 102 VAL A O 1
ATOM 750 N N . SER A 1 103 ? -1.133 1.863 9.452 1.00 92.62 103 SER A N 1
ATOM 751 C CA . SER A 1 103 ? -0.279 3.017 9.169 1.00 92.62 103 SER A CA 1
ATOM 752 C C . SER A 1 103 ? 0.359 2.889 7.796 1.00 92.62 103 SER A C 1
ATOM 754 O O . SER A 1 103 ? 1.171 1.995 7.584 1.00 92.62 103 SER A O 1
ATOM 756 N N . HIS A 1 104 ? 0.017 3.824 6.907 1.00 88.69 104 HIS A N 1
ATOM 757 C CA . HIS A 1 104 ? 0.688 4.092 5.629 1.00 88.69 104 HIS A CA 1
ATOM 758 C C . HIS A 1 104 ? 1.774 5.175 5.751 1.00 88.69 104 HIS A C 1
ATOM 760 O O . HIS A 1 104 ? 2.225 5.741 4.755 1.00 88.69 104 HIS A O 1
ATOM 766 N N . LEU A 1 105 ? 2.143 5.543 6.981 1.00 85.75 105 LEU A N 1
ATOM 767 C CA . LEU A 1 105 ? 3.209 6.503 7.255 1.00 85.75 105 LEU A CA 1
ATOM 768 C C . LEU A 1 105 ? 4.560 5.794 7.369 1.00 85.75 105 LEU A C 1
ATOM 770 O O . LEU A 1 105 ? 4.646 4.597 7.635 1.00 85.75 105 LEU A O 1
ATOM 774 N N . THR A 1 106 ? 5.643 6.566 7.287 1.00 84.00 106 THR A N 1
ATOM 775 C CA . THR A 1 106 ? 6.975 6.034 7.602 1.00 84.00 106 THR A CA 1
ATOM 776 C C . THR A 1 106 ? 7.053 5.572 9.065 1.00 84.00 106 THR A C 1
ATOM 778 O O . THR A 1 106 ? 6.329 6.072 9.939 1.00 84.00 106 THR A O 1
ATOM 781 N N . ARG A 1 107 ? 7.972 4.644 9.370 1.00 82.38 107 ARG A N 1
ATOM 782 C CA . ARG A 1 107 ? 8.207 4.179 10.749 1.00 82.38 107 ARG A CA 1
ATOM 783 C C . ARG A 1 107 ? 8.451 5.343 11.730 1.00 82.38 107 ARG A C 1
ATOM 785 O O . ARG A 1 107 ? 7.735 5.387 12.728 1.00 82.38 107 ARG A O 1
ATOM 792 N N . PRO A 1 108 ? 9.327 6.334 11.452 1.00 84.44 108 PRO A N 1
ATOM 793 C CA . PRO A 1 108 ? 9.559 7.451 12.376 1.00 84.44 108 PRO A CA 1
ATOM 794 C C . PRO A 1 108 ? 8.323 8.330 12.611 1.00 84.44 108 PRO A C 1
ATOM 796 O O . PRO A 1 108 ? 8.074 8.776 13.733 1.00 84.44 108 PRO A O 1
ATOM 799 N N . GLN A 1 109 ? 7.513 8.567 11.572 1.00 87.44 109 GLN A N 1
ATOM 800 C CA . GLN A 1 109 ? 6.256 9.311 11.712 1.00 87.44 109 GLN A CA 1
ATOM 801 C C . GLN A 1 109 ? 5.264 8.548 12.595 1.00 87.44 109 GLN A C 1
ATOM 803 O O . GLN A 1 109 ? 4.657 9.132 13.492 1.00 87.44 109 GLN A O 1
ATOM 808 N N . THR A 1 110 ? 5.147 7.236 12.382 1.00 90.69 110 THR A N 1
ATOM 809 C CA . THR A 1 110 ? 4.288 6.366 13.192 1.00 90.69 110 THR A CA 1
ATOM 810 C C . THR A 1 110 ? 4.757 6.334 14.650 1.00 90.69 110 THR A C 1
ATOM 812 O O . THR A 1 110 ? 3.953 6.541 15.553 1.00 90.69 110 THR A O 1
ATOM 815 N N . GLU A 1 111 ? 6.058 6.168 14.909 1.00 90.88 111 GLU A N 1
ATOM 816 C CA . GLU A 1 111 ? 6.632 6.192 16.266 1.00 90.88 111 GLU A CA 1
ATOM 817 C C . GLU A 1 111 ? 6.398 7.523 16.979 1.00 90.88 111 GLU A C 1
ATOM 819 O O . GLU A 1 111 ? 6.076 7.539 18.166 1.00 90.88 111 GLU A O 1
ATOM 824 N N . THR A 1 112 ? 6.500 8.639 16.255 1.00 91.88 112 THR A N 1
ATOM 825 C CA . THR A 1 112 ? 6.218 9.968 16.807 1.00 91.88 112 THR A CA 1
ATOM 826 C C . THR A 1 112 ? 4.776 10.060 17.307 1.00 91.88 112 THR A C 1
ATOM 828 O O . THR A 1 112 ? 4.539 10.546 18.412 1.00 91.88 112 THR A O 1
ATOM 831 N N . ILE A 1 113 ? 3.809 9.541 16.547 1.00 93.00 113 ILE A N 1
ATOM 832 C CA . ILE A 1 113 ? 2.393 9.512 16.948 1.00 93.00 113 ILE A CA 1
ATOM 833 C C . ILE A 1 113 ? 2.190 8.587 18.153 1.00 93.00 113 ILE A C 1
ATOM 835 O O . ILE A 1 113 ? 1.507 8.946 19.114 1.00 93.00 113 ILE A O 1
ATOM 839 N N . LEU A 1 114 ? 2.840 7.423 18.138 1.00 94.75 114 LEU A N 1
ATOM 840 C CA . LEU A 1 114 ? 2.807 6.457 19.234 1.00 94.75 114 LEU A CA 1
ATOM 841 C C . LEU A 1 114 ? 3.591 6.919 20.472 1.00 94.75 114 LEU A C 1
ATOM 843 O O . LEU A 1 114 ? 3.503 6.282 21.514 1.00 94.75 114 LEU A O 1
ATOM 847 N N . SER A 1 115 ? 4.309 8.043 20.448 1.00 94.25 115 SER A N 1
ATOM 848 C CA . SER A 1 115 ? 4.892 8.597 21.679 1.00 94.25 115 SER A CA 1
ATOM 849 C C . SER A 1 115 ? 3.823 8.953 22.728 1.00 94.25 115 SER A C 1
ATOM 851 O O . SER A 1 115 ? 4.122 8.968 23.923 1.00 94.25 115 SER A O 1
ATOM 853 N N . ASN A 1 116 ? 2.562 9.150 22.312 1.00 95.69 116 ASN A N 1
ATOM 854 C CA . ASN A 1 116 ? 1.431 9.358 23.212 1.00 95.69 116 ASN A CA 1
ATOM 855 C C . ASN A 1 116 ? 1.039 8.051 23.942 1.00 95.69 116 ASN A C 1
ATOM 857 O O . ASN A 1 116 ? 0.487 7.143 23.315 1.00 95.69 116 ASN A O 1
ATOM 861 N N . PRO A 1 117 ? 1.242 7.948 25.270 1.00 95.44 117 PRO A N 1
ATOM 862 C CA . PRO A 1 117 ? 0.990 6.717 26.019 1.00 95.44 117 PRO A CA 1
ATOM 863 C C . PRO A 1 117 ? -0.489 6.307 26.056 1.00 95.44 117 PRO A C 1
ATOM 865 O O . PRO A 1 117 ? -0.776 5.118 25.968 1.00 95.44 117 PRO A O 1
ATOM 868 N N . GLN A 1 118 ? -1.423 7.262 26.119 1.00 96.25 118 GLN A N 1
ATOM 869 C CA . GLN A 1 118 ? -2.862 6.968 26.171 1.00 96.25 118 GLN A CA 1
ATOM 870 C C . GLN A 1 118 ? -3.334 6.294 24.884 1.00 96.25 118 GLN A C 1
ATOM 872 O O . GLN A 1 118 ? -4.095 5.328 24.925 1.00 96.25 118 GLN A O 1
ATOM 877 N N . LEU A 1 119 ? -2.838 6.770 23.737 1.00 96.25 119 LEU A N 1
ATOM 878 C CA . LEU A 1 119 ? -3.099 6.126 22.456 1.00 96.25 119 LEU A CA 1
ATOM 879 C C . LEU A 1 119 ? -2.519 4.712 22.447 1.00 96.25 119 LEU A C 1
ATOM 881 O O . LEU A 1 119 ? -3.241 3.775 22.119 1.00 96.25 119 LEU A O 1
ATOM 885 N N . ARG A 1 120 ? -1.249 4.543 22.848 1.00 95.12 120 ARG A N 1
ATOM 886 C CA . ARG A 1 120 ? -0.587 3.229 22.827 1.00 95.12 120 ARG A CA 1
ATOM 887 C C . ARG A 1 120 ? -1.313 2.184 23.648 1.00 95.12 120 ARG A C 1
ATOM 889 O O . ARG A 1 120 ? -1.488 1.066 23.183 1.00 95.12 120 ARG A O 1
ATOM 896 N N . GLU A 1 121 ? -1.744 2.553 24.849 1.00 94.44 121 GLU A N 1
ATOM 897 C CA . GLU A 1 121 ? -2.484 1.647 25.719 1.00 94.44 121 GLU A CA 1
ATOM 898 C C . GLU A 1 121 ? -3.759 1.144 25.040 1.00 94.44 121 GLU A C 1
ATOM 900 O O . GLU A 1 121 ? -4.176 0.019 25.304 1.00 94.44 121 GLU A O 1
ATOM 905 N N . CYS A 1 122 ? -4.366 1.944 24.158 1.00 96.25 122 CYS A N 1
ATOM 906 C CA . CYS A 1 122 ? -5.603 1.580 23.488 1.00 96.25 122 CYS A CA 1
ATOM 907 C C . CYS A 1 122 ? -5.444 0.584 22.333 1.00 96.25 122 CYS A C 1
ATOM 909 O O . CYS A 1 122 ? -6.420 -0.088 21.999 1.00 96.25 122 CYS A O 1
ATOM 911 N N . LEU A 1 123 ? -4.261 0.490 21.724 1.00 96.00 123 LEU A N 1
ATOM 912 C CA . LEU A 1 123 ? -4.045 -0.289 20.506 1.00 96.00 123 LEU A CA 1
ATOM 913 C C . LEU A 1 123 ? -3.687 -1.743 20.821 1.00 96.00 123 LEU A C 1
ATOM 915 O O . LEU A 1 123 ? -2.814 -2.022 21.639 1.00 96.00 123 LEU A O 1
ATOM 919 N N . ALA A 1 124 ? -4.325 -2.671 20.111 1.00 94.44 124 ALA A N 1
ATOM 920 C CA . ALA A 1 124 ? -3.963 -4.083 20.138 1.00 94.44 124 ALA A CA 1
ATOM 921 C C . ALA A 1 124 ? -2.747 -4.368 19.240 1.00 94.44 124 ALA A C 1
ATOM 923 O O . ALA A 1 124 ? -1.864 -5.137 19.613 1.00 94.44 124 ALA A O 1
ATOM 924 N N . VAL A 1 125 ? -2.702 -3.748 18.055 1.00 94.81 125 VAL A N 1
ATOM 925 C CA . VAL A 1 125 ? -1.629 -3.922 17.067 1.00 94.81 125 VAL A CA 1
ATOM 926 C C . VAL A 1 125 ? -1.579 -2.737 16.102 1.00 94.81 125 VAL A C 1
ATOM 928 O O . VAL A 1 125 ? -2.603 -2.108 15.813 1.00 94.81 125 VAL A O 1
ATOM 931 N N . VAL A 1 126 ? -0.386 -2.463 15.573 1.00 94.69 126 VAL A N 1
ATOM 932 C CA . VAL A 1 126 ? -0.167 -1.549 14.448 1.00 94.69 126 VAL A CA 1
ATOM 933 C C . VAL A 1 126 ? 0.175 -2.356 13.196 1.00 94.69 126 VAL A C 1
ATOM 935 O O . VAL A 1 126 ? 1.143 -3.112 13.190 1.00 94.69 126 VAL A O 1
ATOM 938 N N . LEU A 1 127 ? -0.614 -2.206 12.137 1.00 92.19 127 LEU A N 1
ATOM 939 C CA . LEU A 1 127 ? -0.334 -2.791 10.828 1.00 92.19 127 LEU A CA 1
ATOM 940 C C . LEU A 1 127 ? 0.486 -1.793 10.006 1.00 92.19 127 LEU A C 1
ATOM 942 O O . LEU A 1 127 ? 0.045 -0.661 9.817 1.00 92.19 127 LEU A O 1
ATOM 946 N N . ILE A 1 128 ? 1.675 -2.185 9.547 1.00 86.81 128 ILE A N 1
ATOM 947 C CA . ILE A 1 128 ? 2.590 -1.300 8.806 1.00 86.81 128 ILE A CA 1
ATOM 948 C C . ILE A 1 128 ? 2.436 -1.542 7.301 1.00 86.81 128 ILE A C 1
ATOM 950 O O . ILE A 1 128 ? 2.618 -2.670 6.840 1.00 86.81 128 ILE A O 1
ATOM 954 N N . ALA A 1 129 ? 2.134 -0.481 6.550 1.00 79.50 129 ALA A N 1
ATOM 955 C CA . ALA A 1 129 ? 2.016 -0.461 5.095 1.00 79.50 129 ALA A CA 1
ATOM 956 C C . ALA A 1 129 ? 2.790 0.733 4.486 1.00 79.50 129 ALA A C 1
ATOM 958 O O . ALA A 1 129 ? 2.903 1.772 5.131 1.00 79.50 129 ALA A O 1
ATOM 959 N N . PRO A 1 130 ? 3.295 0.641 3.243 1.00 63.09 130 PRO A N 1
ATOM 960 C CA . PRO A 1 130 ? 3.623 -0.592 2.535 1.00 63.09 130 PRO A CA 1
ATOM 961 C C . PRO A 1 130 ? 4.843 -1.277 3.175 1.00 63.09 130 PRO A C 1
ATOM 963 O O . PRO A 1 130 ? 5.689 -0.635 3.797 1.00 63.09 130 PRO A O 1
ATOM 966 N N . PHE A 1 131 ? 4.927 -2.597 3.040 1.00 55.66 131 PHE A N 1
ATOM 967 C CA . PHE A 1 131 ? 6.077 -3.360 3.510 1.00 55.66 131 PHE A CA 1
ATOM 968 C C . PHE A 1 131 ? 7.285 -3.141 2.608 1.00 55.66 131 PHE A C 1
ATOM 970 O O . PHE A 1 131 ? 7.248 -3.453 1.420 1.00 55.66 131 PHE A O 1
ATOM 977 N N . ASP A 1 132 ? 8.353 -2.622 3.202 1.00 49.81 132 ASP A N 1
ATOM 978 C CA . ASP A 1 132 ? 9.693 -2.705 2.643 1.00 49.81 132 ASP A CA 1
ATOM 979 C C . ASP A 1 132 ? 10.304 -4.041 3.098 1.00 49.81 132 ASP A C 1
ATOM 981 O O . ASP A 1 132 ? 10.537 -4.249 4.297 1.00 49.81 132 ASP A O 1
ATOM 985 N N . GLU A 1 133 ? 10.526 -4.957 2.144 1.00 41.16 133 GLU A N 1
ATOM 986 C CA . GLU A 1 133 ? 11.110 -6.297 2.350 1.00 41.16 133 GLU A CA 1
ATOM 987 C C . GLU A 1 133 ? 12.416 -6.261 3.159 1.00 41.16 133 GLU A C 1
ATOM 989 O O . GLU A 1 133 ? 12.775 -7.248 3.799 1.00 41.16 133 GLU A O 1
ATOM 994 N N . ALA A 1 134 ? 13.107 -5.118 3.196 1.00 40.31 134 ALA A N 1
ATOM 995 C CA . ALA A 1 134 ? 14.407 -4.977 3.831 1.00 40.31 134 ALA A CA 1
ATOM 996 C C . ALA A 1 134 ? 14.425 -5.128 5.369 1.00 40.31 134 ALA A C 1
ATOM 998 O O . ALA A 1 134 ? 15.519 -5.152 5.934 1.00 40.31 134 ALA A O 1
ATOM 999 N N . THR A 1 135 ? 13.284 -5.197 6.081 1.00 40.34 135 THR A N 1
ATOM 1000 C CA . THR A 1 135 ? 13.305 -4.980 7.550 1.00 40.34 135 THR A CA 1
ATOM 1001 C C . THR A 1 135 ? 12.665 -6.015 8.478 1.00 40.34 135 THR A C 1
ATOM 1003 O O . THR A 1 135 ? 12.962 -5.948 9.668 1.00 40.34 135 THR A O 1
ATOM 1006 N N . THR A 1 136 ? 11.878 -7.004 8.037 1.00 46.69 136 THR A N 1
ATOM 1007 C CA . THR A 1 136 ? 11.397 -8.091 8.933 1.00 46.69 136 THR A CA 1
ATOM 1008 C C . THR A 1 136 ? 10.951 -9.327 8.144 1.00 46.69 136 THR A C 1
ATOM 1010 O O . THR A 1 136 ? 10.374 -9.188 7.075 1.00 46.69 136 THR A O 1
ATOM 1013 N N . ASN A 1 137 ? 11.134 -10.538 8.687 1.00 51.41 137 ASN A N 1
ATOM 1014 C CA . ASN A 1 137 ? 10.715 -11.825 8.089 1.00 51.41 137 ASN A CA 1
ATOM 1015 C C . ASN A 1 137 ? 9.178 -12.031 8.023 1.00 51.41 137 ASN A C 1
ATOM 1017 O O . ASN A 1 137 ? 8.690 -13.154 8.119 1.00 51.41 137 ASN A O 1
ATOM 1021 N N . GLY A 1 138 ? 8.384 -10.960 7.924 1.00 62.06 138 GLY A N 1
ATOM 1022 C CA . GLY A 1 138 ? 6.927 -11.036 8.062 1.00 62.06 138 GLY A CA 1
ATOM 1023 C C . GLY A 1 138 ? 6.465 -11.362 9.489 1.00 62.06 138 GLY A C 1
ATOM 1024 O O . GLY A 1 138 ? 5.321 -11.761 9.686 1.00 62.06 138 GLY A O 1
ATOM 1025 N N . GLU A 1 139 ? 7.345 -11.217 10.481 1.00 73.75 139 GLU A N 1
ATOM 1026 C CA . GLU A 1 139 ? 7.065 -11.513 11.886 1.00 73.75 139 GLU A CA 1
ATOM 1027 C C . GLU A 1 139 ? 6.523 -10.287 12.634 1.00 73.75 139 GLU A C 1
ATOM 1029 O O . GLU A 1 139 ? 6.821 -9.137 12.299 1.00 73.75 139 GLU A O 1
ATOM 1034 N N . VAL A 1 140 ? 5.741 -10.535 13.689 1.00 83.62 140 VAL A N 1
ATOM 1035 C CA . VAL A 1 140 ? 5.289 -9.480 14.604 1.00 83.62 140 VAL A CA 1
ATOM 1036 C C . VAL A 1 140 ? 6.500 -8.917 15.345 1.00 83.62 140 VAL A C 1
ATOM 1038 O O . VAL A 1 140 ? 7.195 -9.624 16.070 1.00 83.62 140 VAL A O 1
ATOM 1041 N N . SER A 1 141 ? 6.728 -7.621 15.181 1.00 86.31 141 SER A N 1
ATOM 1042 C CA . SER A 1 141 ? 7.771 -6.860 15.864 1.00 86.31 141 SER A CA 1
ATOM 1043 C C . SER A 1 141 ? 7.170 -5.952 16.943 1.00 86.31 141 SER A C 1
ATOM 1045 O O . SER A 1 141 ? 5.973 -6.004 17.229 1.00 86.31 141 SER A O 1
ATOM 1047 N N . SER A 1 142 ? 8.000 -5.108 17.558 1.00 86.56 142 SER A N 1
ATOM 1048 C CA . SER A 1 142 ? 7.544 -4.061 18.474 1.00 86.56 142 SER A CA 1
ATOM 1049 C C . SER A 1 142 ? 7.784 -2.675 17.877 1.00 86.56 142 SER A C 1
ATOM 1051 O O . SER A 1 142 ? 8.865 -2.377 17.355 1.00 86.56 142 SER A O 1
ATOM 1053 N N . LEU A 1 143 ? 6.773 -1.814 17.981 1.00 86.12 143 LEU A N 1
ATOM 1054 C CA . LEU A 1 143 ? 6.821 -0.403 17.615 1.00 86.12 143 LEU A CA 1
ATOM 1055 C C . LEU A 1 143 ? 6.341 0.428 18.806 1.00 86.12 143 LEU A C 1
ATOM 1057 O O . LEU A 1 143 ? 5.184 0.335 19.210 1.00 86.12 143 LEU A O 1
ATOM 1061 N N . ALA A 1 144 ? 7.246 1.199 19.415 1.00 87.25 144 ALA A N 1
ATOM 1062 C CA . ALA A 1 144 ? 6.978 1.954 20.647 1.00 87.25 144 ALA A CA 1
ATOM 1063 C C . ALA A 1 144 ? 6.369 1.105 21.798 1.00 87.25 144 ALA A C 1
ATOM 1065 O O . ALA A 1 144 ? 5.590 1.598 22.621 1.00 87.25 144 ALA A O 1
ATOM 1066 N N . GLY A 1 145 ? 6.727 -0.184 21.865 1.00 85.50 145 GLY A N 1
ATOM 1067 C CA . GLY A 1 145 ? 6.225 -1.125 22.871 1.00 85.50 145 GLY A CA 1
ATOM 1068 C C . GLY A 1 145 ? 4.884 -1.784 22.530 1.00 85.50 145 GLY A C 1
ATOM 1069 O O . GLY A 1 145 ? 4.366 -2.523 23.361 1.00 85.50 145 GLY A O 1
ATOM 1070 N N . ILE A 1 146 ? 4.328 -1.538 21.340 1.00 90.44 146 ILE A N 1
ATOM 1071 C CA . ILE A 1 146 ? 3.094 -2.163 20.839 1.00 90.44 146 ILE A CA 1
ATOM 1072 C C . ILE A 1 146 ? 3.456 -3.226 19.799 1.00 90.44 146 ILE A C 1
ATOM 1074 O O . ILE A 1 146 ? 4.377 -2.988 19.011 1.00 90.44 146 ILE A O 1
ATOM 1078 N N . PRO A 1 147 ? 2.737 -4.361 19.734 1.00 91.94 147 PRO A N 1
ATOM 1079 C CA . PRO A 1 147 ? 2.841 -5.280 18.610 1.00 91.94 147 PRO A CA 1
ATOM 1080 C C . PRO A 1 147 ? 2.668 -4.556 17.271 1.00 91.94 147 PRO A C 1
ATOM 1082 O O . PRO A 1 147 ? 1.704 -3.814 17.068 1.00 91.94 147 PRO A O 1
ATOM 1085 N N . ALA A 1 148 ? 3.598 -4.783 16.354 1.00 90.12 148 ALA A N 1
ATOM 1086 C CA . ALA A 1 148 ? 3.574 -4.217 15.019 1.00 90.12 148 ALA A CA 1
ATOM 1087 C C . ALA A 1 148 ? 3.756 -5.321 13.984 1.00 90.12 148 ALA A C 1
ATOM 1089 O O . ALA A 1 148 ? 4.785 -5.998 13.971 1.00 90.12 148 ALA A O 1
ATOM 1090 N N . ALA A 1 149 ? 2.754 -5.503 13.131 1.00 87.81 149 ALA A N 1
ATOM 1091 C CA . ALA A 1 149 ? 2.751 -6.541 12.114 1.00 87.81 149 ALA A CA 1
ATOM 1092 C C . ALA A 1 149 ? 2.888 -5.907 10.718 1.00 87.81 149 ALA A C 1
ATOM 1094 O O . ALA A 1 149 ? 2.100 -5.022 10.369 1.00 87.81 149 ALA A O 1
ATOM 1095 N N . PRO A 1 150 ? 3.879 -6.317 9.915 1.00 81.25 150 PRO A N 1
ATOM 1096 C CA . PRO A 1 150 ? 3.990 -5.858 8.537 1.00 81.25 150 PRO A CA 1
ATOM 1097 C C . PRO A 1 150 ? 2.873 -6.449 7.668 1.00 81.25 150 PRO A C 1
ATOM 1099 O O . PRO A 1 150 ? 2.597 -7.646 7.752 1.00 81.25 150 PRO A O 1
ATOM 1102 N N . LEU A 1 151 ? 2.248 -5.639 6.810 1.00 77.25 151 LEU A N 1
ATOM 1103 C CA . LEU A 1 151 ? 1.330 -6.155 5.791 1.00 77.25 151 LEU A CA 1
ATOM 1104 C C . LEU A 1 151 ? 2.114 -6.631 4.566 1.00 77.25 151 LEU A C 1
ATOM 1106 O O . LEU A 1 151 ? 2.971 -5.893 4.101 1.00 77.25 151 LEU A O 1
ATOM 1110 N N . PRO A 1 152 ? 1.839 -7.819 4.005 1.00 66.56 152 PRO A N 1
ATOM 1111 C CA . PRO A 1 152 ? 2.556 -8.293 2.827 1.00 66.56 152 PRO A CA 1
ATOM 1112 C C . PRO A 1 152 ? 2.391 -7.321 1.643 1.00 66.56 152 PRO A C 1
ATOM 1114 O O . PRO A 1 152 ? 1.374 -6.621 1.565 1.00 66.56 152 PRO A O 1
ATOM 1117 N N . PRO A 1 153 ? 3.348 -7.292 0.695 1.00 59.06 153 PRO A N 1
ATOM 1118 C CA . PRO A 1 153 ? 3.185 -6.555 -0.552 1.00 59.06 153 PRO A CA 1
ATOM 1119 C C . PRO A 1 153 ? 1.866 -6.929 -1.235 1.00 59.06 153 PRO A C 1
ATOM 1121 O O . PRO A 1 153 ? 1.446 -8.093 -1.206 1.00 59.06 153 PRO A O 1
ATOM 1124 N N . ALA A 1 154 ? 1.217 -5.937 -1.847 1.00 57.81 154 ALA A N 1
ATOM 1125 C CA . ALA A 1 154 ? -0.052 -6.129 -2.536 1.00 57.81 154 ALA A CA 1
ATOM 1126 C C . ALA A 1 154 ? 0.032 -7.290 -3.551 1.00 57.81 154 ALA A C 1
ATOM 1128 O O . ALA A 1 154 ? 1.057 -7.485 -4.200 1.00 57.81 154 ALA A O 1
ATOM 1129 N N . ALA A 1 155 ? -1.058 -8.057 -3.667 1.00 59.09 155 ALA A N 1
ATOM 1130 C CA . ALA A 1 155 ? -1.262 -9.172 -4.605 1.00 59.09 155 ALA A CA 1
ATOM 1131 C C . ALA A 1 155 ? -0.491 -10.493 -4.365 1.00 59.09 155 ALA A C 1
ATOM 1133 O O . ALA A 1 155 ? -0.718 -11.445 -5.107 1.00 59.09 155 ALA A O 1
ATOM 1134 N N . HIS A 1 156 ? 0.348 -10.617 -3.329 1.00 62.94 156 HIS A N 1
ATOM 1135 C CA . HIS A 1 156 ? 1.176 -11.824 -3.133 1.00 62.94 156 HIS A CA 1
ATOM 1136 C C . HIS A 1 156 ? 0.781 -12.738 -1.972 1.00 62.94 156 HIS A C 1
ATOM 1138 O O . HIS A 1 156 ? 1.165 -13.912 -1.945 1.00 62.94 156 HIS A O 1
ATOM 1144 N N . ALA A 1 157 ? 0.051 -12.218 -0.991 1.00 73.06 157 ALA A N 1
ATOM 1145 C CA . ALA A 1 157 ? -0.401 -12.998 0.149 1.00 73.06 157 ALA A CA 1
ATOM 1146 C C . ALA A 1 157 ? -1.637 -12.377 0.800 1.00 73.06 157 ALA A C 1
ATOM 1148 O O . ALA A 1 157 ? -1.844 -11.165 0.752 1.00 73.06 157 ALA A O 1
ATOM 1149 N N . ILE A 1 158 ? -2.416 -13.222 1.465 1.00 81.25 158 ILE A N 1
ATOM 1150 C CA . ILE A 1 158 ? -3.487 -12.823 2.372 1.00 81.25 158 ILE A CA 1
ATOM 1151 C C . ILE A 1 158 ? -2.946 -12.941 3.795 1.00 81.25 158 ILE A C 1
ATOM 1153 O O . ILE A 1 158 ? -2.580 -14.029 4.241 1.00 81.25 158 ILE A O 1
ATOM 1157 N N . ALA A 1 159 ? -2.884 -11.824 4.516 1.00 84.56 159 ALA A N 1
ATOM 1158 C CA . ALA A 1 159 ? -2.480 -11.822 5.916 1.00 84.56 159 ALA A CA 1
ATOM 1159 C C . ALA A 1 159 ? -3.653 -12.202 6.829 1.00 84.56 159 ALA A C 1
ATOM 1161 O O . ALA A 1 159 ? -4.692 -11.543 6.839 1.00 84.56 159 ALA A O 1
ATOM 1162 N N . GLN A 1 160 ? -3.461 -13.232 7.648 1.00 88.56 160 GLN A N 1
ATOM 1163 C CA . GLN A 1 160 ? -4.352 -13.591 8.740 1.00 88.56 160 GLN A CA 1
ATOM 1164 C C . GLN A 1 160 ? -3.772 -13.075 10.058 1.00 88.56 160 GLN A C 1
ATOM 1166 O O . GLN A 1 160 ? -2.762 -13.577 10.552 1.00 88.56 160 GLN A O 1
ATOM 1171 N N . LEU A 1 161 ? -4.433 -12.079 10.642 1.00 89.00 161 LEU A N 1
ATOM 1172 C CA . LEU A 1 161 ? -4.101 -11.536 11.956 1.00 89.00 161 LEU A CA 1
ATOM 1173 C C . LEU A 1 161 ? -4.893 -12.271 13.046 1.00 89.00 161 LEU A C 1
ATOM 1175 O O . LEU A 1 161 ? -6.115 -12.381 12.972 1.00 89.00 161 LEU A O 1
ATOM 1179 N N . SER A 1 162 ? -4.200 -12.725 14.085 1.00 88.56 162 SER A N 1
ATOM 1180 C CA . SER A 1 162 ? -4.789 -13.317 15.288 1.00 88.56 162 SER A CA 1
ATOM 1181 C C . SER A 1 162 ? -4.607 -12.378 16.477 1.00 88.56 162 SER A C 1
ATOM 1183 O O . SER A 1 162 ? -3.487 -11.957 16.766 1.00 88.56 162 SER A O 1
ATOM 1185 N N . LEU A 1 163 ? -5.706 -12.067 17.174 1.00 87.75 163 LEU A N 1
ATOM 1186 C CA . LEU A 1 163 ? -5.730 -11.197 18.354 1.00 87.75 163 LEU A CA 1
ATOM 1187 C C . LEU A 1 163 ? -6.231 -11.961 19.590 1.00 87.75 163 LEU A C 1
ATOM 1189 O O . LEU A 1 163 ? -7.374 -12.422 19.646 1.00 87.75 163 LEU A O 1
ATOM 1193 N N . GLY A 1 164 ? -5.387 -12.043 20.614 1.00 76.88 164 GLY A N 1
ATOM 1194 C CA . GLY A 1 164 ? -5.629 -12.754 21.868 1.00 76.88 164 GLY A CA 1
ATOM 1195 C C . GLY A 1 164 ? -5.027 -14.166 21.921 1.00 76.88 164 GLY A C 1
ATOM 1196 O O . GLY A 1 164 ? -4.342 -14.618 21.008 1.00 76.88 164 GLY A O 1
ATOM 1197 N N . GLY A 1 165 ? -5.280 -14.874 23.028 1.00 66.31 165 GLY A N 1
ATOM 1198 C CA . GLY A 1 165 ? -4.681 -16.185 23.319 1.00 66.31 165 GLY A CA 1
ATOM 1199 C C . GLY A 1 165 ? -3.314 -16.087 24.022 1.00 66.31 165 GLY A C 1
ATOM 1200 O O . GLY A 1 165 ? -2.859 -14.982 24.315 1.00 66.31 165 GLY A O 1
ATOM 1201 N N . PRO A 1 166 ? -2.647 -17.221 24.312 1.00 53.94 166 PRO A N 1
ATOM 1202 C CA . PRO A 1 166 ? -1.383 -17.246 25.064 1.00 53.94 166 PRO A CA 1
ATOM 1203 C C . PRO A 1 166 ? -0.235 -16.491 24.375 1.00 53.94 166 PRO A C 1
ATOM 1205 O O . PRO A 1 166 ? 0.690 -16.051 25.049 1.00 53.94 166 PRO A O 1
ATOM 1208 N N . ASN A 1 167 ? -0.326 -16.295 23.055 1.00 61.81 167 ASN A N 1
ATOM 1209 C CA . ASN A 1 167 ? 0.697 -15.630 22.246 1.00 61.81 167 ASN A CA 1
ATOM 1210 C C . ASN A 1 167 ? 0.396 -14.140 21.975 1.00 61.81 167 ASN A C 1
ATOM 1212 O O . ASN A 1 167 ? 1.193 -13.470 21.325 1.00 61.81 167 ASN A O 1
ATOM 1216 N N . GLY A 1 168 ? -0.732 -13.599 22.458 1.00 82.94 168 GLY A N 1
ATOM 1217 C CA . GLY A 1 168 ? -1.077 -12.178 22.321 1.00 82.94 168 GLY A CA 1
ATOM 1218 C C . GLY A 1 168 ? -1.481 -11.761 20.902 1.00 82.94 168 GLY A C 1
ATOM 1219 O O . GLY A 1 168 ? -2.669 -11.633 20.628 1.00 82.94 168 GLY A O 1
ATOM 1220 N N . VAL A 1 169 ? -0.515 -11.520 20.013 1.00 88.94 169 VAL A N 1
ATOM 1221 C CA . VAL A 1 169 ? -0.739 -11.086 18.621 1.00 88.94 169 VAL A CA 1
ATOM 1222 C C . VAL A 1 169 ? 0.100 -11.949 17.685 1.00 88.94 169 VAL A C 1
ATOM 1224 O O . VAL A 1 169 ? 1.297 -12.113 17.905 1.00 88.94 169 VAL A O 1
ATOM 1227 N N . GLY A 1 170 ? -0.516 -12.477 16.629 1.00 87.50 170 GLY A N 1
ATOM 1228 C CA . GLY A 1 170 ? 0.172 -13.250 15.594 1.00 87.50 170 GLY A CA 1
ATOM 1229 C C . GLY A 1 170 ? -0.263 -12.832 14.197 1.00 87.50 170 GLY A C 1
ATOM 1230 O O . GLY A 1 170 ? -1.413 -12.445 14.002 1.00 87.50 170 GLY A O 1
ATOM 1231 N N . ILE A 1 171 ? 0.641 -12.934 13.225 1.00 85.50 171 ILE A N 1
ATOM 1232 C CA . ILE A 1 171 ? 0.334 -12.762 11.804 1.00 85.50 171 ILE A CA 1
ATOM 1233 C C . ILE A 1 171 ? 0.812 -13.991 11.034 1.00 85.50 171 ILE A C 1
ATOM 1235 O O . ILE A 1 171 ? 1.912 -14.487 11.269 1.00 85.50 171 ILE A O 1
ATOM 1239 N N . GLN A 1 172 ? -0.030 -14.492 10.136 1.00 83.12 172 GLN A N 1
ATOM 1240 C CA . GLN A 1 172 ? 0.314 -15.556 9.203 1.00 83.12 172 GLN A CA 1
ATOM 1241 C C . GLN A 1 172 ? 0.017 -15.088 7.783 1.00 83.12 172 GLN A C 1
ATOM 1243 O O . GLN A 1 172 ? -1.112 -14.717 7.474 1.00 83.12 172 GLN A O 1
ATOM 1248 N N . ASN A 1 173 ? 1.023 -15.126 6.914 1.00 80.12 173 ASN A N 1
ATOM 1249 C CA . ASN A 1 173 ? 0.864 -14.776 5.508 1.00 80.12 173 ASN A CA 1
ATOM 1250 C C . ASN A 1 173 ? 0.562 -16.033 4.691 1.00 80.12 173 ASN A C 1
ATOM 1252 O O . ASN A 1 173 ? 1.403 -16.922 4.563 1.00 80.12 173 ASN A O 1
ATOM 1256 N N . HIS A 1 174 ? -0.636 -16.090 4.117 1.00 79.12 174 HIS A N 1
ATOM 1257 C CA . HIS A 1 174 ? -1.053 -17.137 3.191 1.00 79.12 174 HIS A CA 1
ATOM 1258 C C . HIS A 1 174 ? -0.696 -16.699 1.777 1.00 79.12 174 HIS A C 1
ATOM 1260 O O . HIS A 1 174 ? -1.370 -15.846 1.201 1.00 79.12 174 HIS A O 1
ATOM 1266 N N . ARG A 1 175 ? 0.410 -17.223 1.240 1.00 74.31 175 ARG A N 1
ATOM 1267 C CA . ARG A 1 175 ? 0.876 -16.875 -0.107 1.00 74.31 175 ARG A CA 1
ATOM 1268 C C . ARG A 1 175 ? -0.165 -17.292 -1.143 1.00 74.31 175 ARG A C 1
ATOM 1270 O O . ARG A 1 175 ? -0.611 -18.435 -1.133 1.00 74.31 175 ARG A O 1
ATOM 1277 N N . VAL A 1 176 ? -0.508 -16.380 -2.046 1.00 69.56 176 VAL A N 1
ATOM 1278 C CA . VAL A 1 176 ? -1.334 -16.698 -3.214 1.00 69.56 176 VAL A CA 1
ATOM 1279 C C . VAL A 1 176 ? -0.378 -17.160 -4.311 1.00 69.56 176 VAL A C 1
ATOM 1281 O O . VAL A 1 176 ? 0.442 -16.376 -4.788 1.00 69.56 176 VAL A O 1
ATOM 1284 N N . THR A 1 177 ? -0.401 -18.453 -4.630 1.00 65.25 177 THR A N 1
ATOM 1285 C CA . THR A 1 177 ? 0.449 -19.071 -5.661 1.00 65.25 177 THR A CA 1
ATOM 1286 C C . THR A 1 177 ? -0.330 -19.280 -6.955 1.00 65.25 177 THR A C 1
ATOM 1288 O O . THR A 1 177 ? -1.555 -19.329 -6.939 1.00 65.25 177 THR A O 1
ATOM 1291 N N . GLU A 1 178 ? 0.382 -19.442 -8.071 1.00 55.91 178 GLU A N 1
ATOM 1292 C CA . GLU A 1 178 ? -0.218 -19.706 -9.391 1.00 55.91 178 GLU A CA 1
ATOM 1293 C C . GLU A 1 178 ? -1.016 -21.020 -9.436 1.00 55.91 178 GLU A C 1
ATOM 1295 O O . GLU A 1 178 ? -1.951 -21.143 -10.219 1.00 55.91 178 GLU A O 1
ATOM 1300 N N . ASP A 1 179 ? -0.695 -21.965 -8.547 1.00 58.50 179 ASP A N 1
ATOM 1301 C CA . ASP A 1 179 ? -1.408 -23.240 -8.400 1.00 58.50 179 ASP A CA 1
ATOM 1302 C C . ASP A 1 179 ? -2.754 -23.119 -7.659 1.00 58.50 179 ASP A C 1
ATOM 1304 O O . ASP A 1 179 ? -3.459 -24.115 -7.498 1.00 58.50 179 ASP A O 1
ATOM 1308 N N . ALA A 1 180 ? -3.105 -21.937 -7.139 1.00 65.31 180 ALA A N 1
ATOM 1309 C CA . ALA A 1 180 ? -4.389 -21.737 -6.480 1.00 65.31 180 ALA A CA 1
ATOM 1310 C C . ALA A 1 180 ? -5.510 -21.654 -7.524 1.00 65.31 180 ALA A C 1
ATOM 1312 O O . ALA A 1 180 ? -5.468 -20.809 -8.419 1.00 65.31 180 ALA A O 1
ATOM 1313 N N . ASP A 1 181 ? -6.540 -22.490 -7.374 1.00 75.69 181 ASP A N 1
ATOM 1314 C CA . ASP A 1 181 ? -7.720 -22.432 -8.236 1.00 75.69 181 ASP A CA 1
ATOM 1315 C C . ASP A 1 181 ? -8.410 -21.063 -8.085 1.00 75.69 181 ASP A C 1
ATOM 1317 O O . ASP A 1 181 ? -8.862 -20.718 -6.984 1.00 75.69 181 ASP A O 1
ATOM 1321 N N . PRO A 1 182 ? -8.506 -20.255 -9.157 1.00 74.19 182 PRO A N 1
ATOM 1322 C CA . PRO A 1 182 ? -9.163 -18.965 -9.073 1.00 74.19 182 PRO A CA 1
ATOM 1323 C C . PRO A 1 182 ? -10.671 -19.159 -8.902 1.00 74.19 182 PRO A C 1
ATOM 1325 O O . PRO A 1 182 ? -11.286 -19.995 -9.568 1.00 74.19 182 PRO A O 1
ATOM 1328 N N . ASP A 1 183 ? -11.284 -18.336 -8.050 1.00 83.25 183 ASP A N 1
ATOM 1329 C CA . ASP A 1 183 ? -12.740 -18.294 -7.929 1.00 83.25 183 ASP A CA 1
ATOM 1330 C C . ASP A 1 183 ? -13.373 -18.037 -9.313 1.00 83.25 183 ASP A C 1
ATOM 1332 O O . ASP A 1 183 ? -12.946 -17.114 -10.017 1.00 83.25 183 ASP A O 1
ATOM 1336 N N . PRO A 1 184 ? -14.374 -18.828 -9.742 1.00 80.50 184 PRO A N 1
ATOM 1337 C CA . PRO A 1 184 ? -14.893 -18.764 -11.104 1.00 80.50 184 PRO A CA 1
ATOM 1338 C C . PRO A 1 184 ? -15.558 -17.427 -11.441 1.00 80.50 184 PRO A C 1
ATOM 1340 O O . PRO A 1 184 ? -15.571 -17.038 -12.611 1.00 80.50 184 PRO A O 1
ATOM 1343 N N . ASP A 1 185 ? -16.117 -16.714 -10.465 1.00 82.12 185 ASP A N 1
ATOM 1344 C CA . ASP A 1 185 ? -16.775 -15.432 -10.703 1.00 82.12 185 ASP A CA 1
ATOM 1345 C C . ASP A 1 185 ? -15.757 -14.290 -10.750 1.00 82.12 185 ASP A C 1
ATOM 1347 O O . ASP A 1 185 ? -15.830 -13.440 -11.646 1.00 82.12 185 ASP A O 1
ATOM 1351 N N . VAL A 1 186 ? -14.732 -14.334 -9.894 1.00 76.56 186 VAL A N 1
ATOM 1352 C CA . VAL A 1 186 ? -13.572 -13.435 -10.007 1.00 76.56 186 VAL A CA 1
ATOM 1353 C C . VAL A 1 186 ? -12.831 -13.679 -11.327 1.00 76.56 186 VAL A C 1
ATOM 1355 O O . VAL A 1 186 ? -12.508 -12.726 -12.036 1.00 76.56 186 VAL A O 1
ATOM 1358 N N . ALA A 1 187 ? -12.634 -14.938 -11.726 1.00 70.38 187 ALA A N 1
ATOM 1359 C CA . ALA A 1 187 ? -11.980 -15.306 -12.980 1.00 70.38 187 ALA A CA 1
ATOM 1360 C C . ALA A 1 187 ? -12.744 -14.788 -14.206 1.00 70.38 187 ALA A C 1
ATOM 1362 O O . ALA A 1 187 ? -12.130 -14.255 -15.129 1.00 70.38 187 ALA A O 1
ATOM 1363 N N . LYS A 1 188 ? -14.082 -14.876 -14.220 1.00 73.94 188 LYS A N 1
ATOM 1364 C CA . LYS A 1 188 ? -14.913 -14.280 -15.286 1.00 73.94 188 LYS A CA 1
ATOM 1365 C C . LYS A 1 188 ? -14.751 -12.766 -15.346 1.00 73.94 188 LYS A C 1
ATOM 1367 O O . LYS A 1 188 ? -14.674 -12.208 -16.441 1.00 73.94 188 LYS A O 1
ATOM 1372 N N . LEU A 1 189 ? -14.707 -12.109 -14.190 1.00 71.25 189 LEU A N 1
ATOM 1373 C CA . LEU A 1 189 ? -14.544 -10.664 -14.099 1.00 71.25 189 LEU A CA 1
ATOM 1374 C C . LEU A 1 189 ? -13.176 -10.222 -14.638 1.00 71.25 189 LEU A C 1
ATOM 1376 O O . LEU A 1 189 ? -13.108 -9.323 -15.479 1.00 71.25 189 LEU A O 1
ATOM 1380 N N . VAL A 1 190 ? -12.108 -10.913 -14.234 1.00 62.41 190 VAL A N 1
ATOM 1381 C CA . VAL A 1 190 ? -10.749 -10.702 -14.751 1.00 62.41 190 VAL A CA 1
ATOM 1382 C C . VAL A 1 190 ? -10.689 -11.003 -16.249 1.00 62.41 190 VAL A C 1
ATOM 1384 O O . VAL A 1 190 ? -10.199 -10.178 -17.009 1.00 62.41 190 VAL A O 1
ATOM 1387 N N . ALA A 1 191 ? -11.251 -12.118 -16.719 1.00 57.34 191 ALA A N 1
ATOM 1388 C CA . ALA A 1 191 ? -11.268 -12.466 -18.140 1.00 57.34 191 ALA A CA 1
ATOM 1389 C C . ALA A 1 191 ? -12.044 -11.445 -18.989 1.00 57.34 191 ALA A C 1
ATOM 1391 O O . ALA A 1 191 ? -11.622 -11.119 -20.097 1.00 57.34 191 ALA A O 1
ATOM 1392 N N . SER A 1 192 ? -13.158 -10.911 -18.480 1.00 63.44 192 SER A N 1
ATOM 1393 C CA . SER A 1 192 ? -13.905 -9.834 -19.139 1.00 63.44 192 SER A CA 1
ATOM 1394 C C . SER A 1 192 ? -13.081 -8.553 -19.213 1.00 63.44 192 SER A C 1
ATOM 1396 O O . SER A 1 192 ? -13.074 -7.895 -20.251 1.00 63.44 192 SER A O 1
ATOM 1398 N N . TYR A 1 193 ? -12.375 -8.204 -18.138 1.00 61.66 193 TYR A N 1
ATOM 1399 C CA . TYR A 1 193 ? -11.473 -7.058 -18.127 1.00 61.66 193 TYR A CA 1
ATOM 1400 C C . TYR A 1 193 ? -10.324 -7.230 -19.114 1.00 61.66 193 TYR A C 1
ATOM 1402 O O . TYR A 1 193 ? -10.088 -6.347 -19.927 1.00 61.66 193 TYR A O 1
ATOM 1410 N N . LEU A 1 194 ? -9.653 -8.381 -19.093 1.00 51.19 194 LEU A N 1
ATOM 1411 C CA . LEU A 1 194 ? -8.565 -8.701 -20.013 1.00 51.19 194 LEU A CA 1
ATOM 1412 C C . LEU A 1 194 ? -9.043 -8.739 -21.466 1.00 51.19 194 LEU A C 1
ATOM 1414 O O . LEU A 1 194 ? -8.295 -8.345 -22.350 1.00 51.19 194 LEU A O 1
ATOM 1418 N N . ARG A 1 195 ? -10.287 -9.157 -21.729 1.00 53.59 195 ARG A N 1
ATOM 1419 C CA . ARG A 1 195 ? -10.892 -9.079 -23.065 1.00 53.59 195 ARG A CA 1
ATOM 1420 C C . ARG A 1 195 ? -11.146 -7.637 -23.487 1.00 53.59 195 ARG A C 1
ATOM 1422 O O . ARG A 1 195 ? -10.761 -7.281 -24.590 1.00 53.59 195 ARG A O 1
ATOM 1429 N N . GLN A 1 196 ? -11.722 -6.806 -22.618 1.00 52.34 196 GLN A N 1
ATOM 1430 C CA . GLN A 1 196 ? -11.896 -5.373 -22.885 1.00 52.34 196 GLN A CA 1
ATOM 1431 C C . GLN A 1 196 ? -10.550 -4.685 -23.110 1.00 52.34 196 GLN A C 1
ATOM 1433 O O . GLN A 1 196 ? -10.416 -3.891 -24.038 1.00 52.34 196 GLN A O 1
ATOM 1438 N N . LEU A 1 197 ? -9.544 -5.024 -22.299 1.00 47.41 197 LEU A N 1
ATOM 1439 C CA . LEU A 1 197 ? -8.172 -4.585 -22.493 1.00 47.41 197 LEU A CA 1
ATOM 1440 C C . LEU A 1 197 ? -7.625 -5.098 -23.814 1.00 47.41 197 LEU A C 1
ATOM 1442 O O . LEU A 1 197 ? -7.092 -4.293 -24.534 1.00 47.41 197 LEU A O 1
ATOM 1446 N N . GLY A 1 198 ? -7.794 -6.365 -24.189 1.00 38.94 198 GLY A N 1
ATOM 1447 C CA . GLY A 1 198 ? -7.330 -6.926 -25.464 1.00 38.94 198 GLY A CA 1
ATOM 1448 C C . GLY A 1 198 ? -8.006 -6.310 -26.695 1.00 38.94 198 GLY A C 1
ATOM 1449 O O . GLY A 1 198 ? -7.351 -6.056 -27.702 1.00 38.94 198 GLY A O 1
ATOM 1450 N N . GLU A 1 199 ? -9.299 -6.001 -26.598 1.00 36.47 199 GLU A N 1
ATOM 1451 C CA . GLU A 1 199 ? -10.077 -5.275 -27.612 1.00 36.47 199 GLU A CA 1
ATOM 1452 C C . GLU A 1 199 ? -9.657 -3.794 -27.703 1.00 36.47 199 GLU A C 1
ATOM 1454 O O . GLU A 1 199 ? -9.742 -3.195 -28.774 1.00 36.47 199 GLU A O 1
ATOM 1459 N N . THR A 1 200 ? -9.132 -3.219 -26.613 1.00 34.78 200 THR A N 1
ATOM 1460 C CA . THR A 1 200 ? -8.526 -1.874 -26.570 1.00 34.78 200 THR A CA 1
ATOM 1461 C C . THR A 1 200 ? -6.993 -1.875 -26.682 1.00 34.78 200 THR A C 1
ATOM 1463 O O . THR A 1 200 ? -6.410 -0.821 -26.898 1.00 34.78 200 THR A O 1
ATOM 1466 N N . ALA A 1 201 ? -6.316 -3.027 -26.640 1.00 35.81 201 ALA A N 1
ATOM 1467 C CA . ALA A 1 201 ? -4.852 -3.173 -26.575 1.00 35.81 201 ALA A CA 1
ATOM 1468 C C . ALA A 1 201 ? -4.180 -2.955 -27.934 1.00 35.81 201 ALA A C 1
ATOM 1470 O O . ALA A 1 201 ? -2.958 -2.908 -28.031 1.00 35.81 201 ALA A O 1
ATOM 1471 N N . GLY A 1 202 ? -4.980 -2.778 -28.987 1.00 37.00 202 GLY A N 1
ATOM 1472 C CA . GLY A 1 202 ? -4.540 -2.232 -30.268 1.00 37.00 202 GLY A CA 1
ATOM 1473 C C . GLY A 1 202 ? -4.732 -0.717 -30.395 1.00 37.00 202 GLY A C 1
ATOM 1474 O O . GLY A 1 202 ? -4.402 -0.154 -31.435 1.00 37.00 202 GLY A O 1
ATOM 1475 N N . GLN A 1 203 ? -5.286 -0.044 -29.384 1.00 36.41 203 GLN A N 1
ATOM 1476 C CA . GLN A 1 203 ? -5.561 1.387 -29.411 1.00 36.41 203 GLN A CA 1
ATOM 1477 C C . GLN A 1 203 ? -4.994 2.039 -28.151 1.00 36.41 203 GLN A C 1
ATOM 1479 O O . GLN A 1 203 ? -5.544 1.936 -27.059 1.00 36.41 203 GLN A O 1
ATOM 1484 N N . SER A 1 204 ? -3.905 2.793 -28.310 1.00 35.44 204 SER A N 1
ATOM 1485 C CA . SER A 1 204 ? -3.623 3.915 -27.416 1.00 35.44 204 SER A CA 1
ATOM 1486 C C . SER A 1 204 ? -4.933 4.675 -2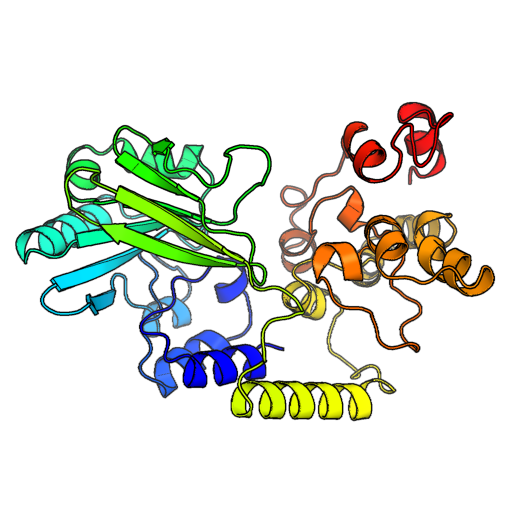7.192 1.00 35.44 204 SER A C 1
ATOM 1488 O O . SER A 1 204 ? -5.439 5.253 -28.153 1.00 35.44 204 SER A O 1
ATOM 1490 N N . VAL A 1 205 ? -5.512 4.639 -25.985 1.00 37.25 205 VAL A N 1
ATOM 1491 C CA . VAL A 1 205 ? -6.713 5.429 -25.678 1.00 37.25 205 VAL A CA 1
ATOM 1492 C C . VAL A 1 205 ? -6.295 6.892 -25.816 1.00 37.25 205 VAL A C 1
ATOM 1494 O O . VAL A 1 205 ? -5.490 7.358 -25.001 1.00 37.25 205 VAL A O 1
ATOM 1497 N N . PRO A 1 206 ? -6.741 7.620 -26.855 1.00 34.47 206 PRO A N 1
ATOM 1498 C CA . PRO A 1 206 ? -6.248 8.965 -27.092 1.00 34.47 206 PRO A CA 1
ATOM 1499 C C . PRO A 1 206 ? -6.651 9.849 -25.909 1.00 34.47 206 PRO A C 1
ATOM 1501 O O . PRO A 1 206 ? -7.838 10.015 -25.637 1.00 34.47 206 PRO A O 1
ATOM 1504 N N . GLY A 1 207 ? -5.665 10.395 -25.194 1.00 38.28 207 GLY A N 1
ATOM 1505 C CA . GLY A 1 207 ? -5.891 11.385 -24.138 1.00 38.28 207 GLY A CA 1
ATOM 1506 C C . GLY A 1 207 ? -5.819 10.899 -22.687 1.00 38.28 207 GLY A C 1
ATOM 1507 O O . GLY A 1 207 ? -6.079 11.716 -21.810 1.00 38.28 207 GLY A O 1
ATOM 1508 N N . VAL A 1 208 ? -5.443 9.644 -22.394 1.00 39.56 208 VAL A N 1
ATOM 1509 C CA . VAL A 1 208 ? -5.042 9.258 -21.022 1.00 39.56 208 VAL A CA 1
ATOM 1510 C C . VAL A 1 208 ? -3.529 9.474 -20.870 1.00 39.56 208 VAL A C 1
ATOM 1512 O O . VAL A 1 208 ? -2.767 8.761 -21.525 1.00 39.56 208 VAL A O 1
ATOM 1515 N N . PRO A 1 209 ? -3.068 10.438 -20.047 1.00 58.91 209 PRO A N 1
ATOM 1516 C CA . PRO A 1 209 ? -1.640 10.683 -19.835 1.00 58.91 209 PRO A CA 1
ATOM 1517 C C . PRO A 1 209 ? -0.941 9.466 -19.218 1.00 58.91 209 PRO A C 1
ATOM 1519 O O . PRO A 1 209 ? -1.547 8.750 -18.414 1.00 58.91 209 PRO A O 1
ATOM 1522 N N . TRP A 1 210 ? 0.341 9.240 -19.525 1.00 61.25 210 TRP A N 1
ATOM 1523 C CA . TRP A 1 210 ? 1.088 8.116 -18.938 1.00 61.25 210 TRP A CA 1
ATOM 1524 C C . TRP A 1 210 ? 1.186 8.224 -17.414 1.00 61.25 210 TRP A C 1
ATOM 1526 O O . TRP A 1 210 ? 1.209 7.205 -16.730 1.00 61.25 210 TRP A O 1
ATOM 1536 N N . THR A 1 211 ? 1.116 9.446 -16.882 1.00 56.56 211 THR A N 1
ATOM 1537 C CA . THR A 1 211 ? 1.024 9.735 -15.445 1.00 56.56 211 THR A CA 1
ATOM 1538 C C . THR A 1 211 ? -0.185 9.085 -14.760 1.00 56.56 211 THR A C 1
ATOM 1540 O O . THR A 1 211 ? -0.087 8.706 -13.597 1.00 56.56 211 THR A O 1
ATOM 1543 N N . MET A 1 212 ? -1.300 8.876 -15.472 1.00 49.03 212 MET A N 1
ATOM 1544 C CA . MET A 1 212 ? -2.471 8.161 -14.943 1.00 49.03 212 MET A CA 1
ATOM 1545 C C . MET A 1 212 ? -2.287 6.638 -14.972 1.00 49.03 212 MET A C 1
ATOM 1547 O O . MET A 1 212 ? -2.757 5.947 -14.069 1.00 49.03 212 MET A O 1
ATOM 1551 N N . LYS A 1 213 ? -1.568 6.101 -15.971 1.00 58.25 213 LYS A N 1
ATOM 1552 C CA . LYS A 1 213 ? -1.179 4.678 -15.999 1.00 58.25 213 LYS A CA 1
ATOM 1553 C C . LYS A 1 213 ? -0.182 4.333 -14.891 1.00 58.25 213 LYS A C 1
ATOM 1555 O O . LYS A 1 213 ? -0.213 3.212 -14.395 1.00 58.25 213 LYS A O 1
ATOM 1560 N N . SER A 1 214 ? 0.638 5.293 -14.459 1.00 61.34 214 SER A N 1
ATOM 1561 C CA . SER A 1 214 ? 1.610 5.095 -13.378 1.00 61.34 214 SER A CA 1
ATOM 1562 C C . SER A 1 214 ? 0.980 4.568 -12.092 1.00 61.34 214 SER A C 1
ATOM 1564 O O . SER A 1 214 ? 1.572 3.774 -11.369 1.00 61.34 214 SER A O 1
ATOM 1566 N N . VAL A 1 215 ? -0.244 5.007 -11.802 1.00 57.47 215 VAL A N 1
ATOM 1567 C CA . VAL A 1 215 ? -0.937 4.598 -10.584 1.00 57.47 215 VAL A CA 1
ATOM 1568 C C . VAL A 1 215 ? -1.571 3.216 -10.727 1.00 57.47 215 VAL A C 1
ATOM 1570 O O . VAL A 1 215 ? -1.579 2.439 -9.779 1.00 57.47 215 VAL A O 1
ATOM 1573 N N . GLU A 1 216 ? -2.037 2.880 -11.931 1.00 57.62 216 GLU A N 1
ATOM 1574 C CA . GLU A 1 216 ? -2.527 1.542 -12.265 1.00 57.62 216 GLU A CA 1
ATOM 1575 C C . GLU A 1 216 ? -1.416 0.487 -12.159 1.00 57.62 216 GLU A C 1
ATOM 1577 O O . GLU A 1 216 ? -1.645 -0.598 -11.634 1.00 57.62 216 GLU A O 1
ATOM 1582 N N . TYR A 1 217 ? -0.204 0.813 -12.606 1.00 63.59 217 TYR A N 1
ATOM 1583 C CA . TYR A 1 217 ? 0.938 -0.097 -12.519 1.00 63.59 217 TYR A CA 1
ATOM 1584 C C . TYR A 1 217 ? 1.673 -0.037 -11.178 1.00 63.59 217 TYR A C 1
ATOM 1586 O O . TYR A 1 217 ? 2.562 -0.849 -10.943 1.00 63.59 217 TYR A O 1
ATOM 1594 N N . GLN A 1 218 ? 1.316 0.908 -10.301 1.00 69.62 218 GLN A N 1
ATOM 1595 C CA . GLN A 1 218 ? 2.042 1.217 -9.062 1.00 69.62 218 GLN A CA 1
ATOM 1596 C C . GLN A 1 218 ? 3.525 1.586 -9.287 1.00 69.62 218 GLN A C 1
ATOM 1598 O O . GLN A 1 218 ? 4.333 1.546 -8.362 1.00 69.62 218 GLN A O 1
ATOM 1603 N N . PHE A 1 219 ? 3.883 1.969 -10.515 1.00 81.06 219 PHE A N 1
ATOM 1604 C CA . PHE A 1 219 ? 5.152 2.587 -10.886 1.00 81.06 219 PHE A CA 1
ATOM 1605 C C . PHE A 1 219 ? 4.948 3.444 -12.139 1.00 81.06 219 PHE A C 1
ATOM 1607 O O . PHE A 1 219 ? 4.112 3.131 -12.985 1.00 81.06 219 PHE A O 1
ATOM 1614 N N . ALA A 1 220 ? 5.709 4.525 -12.272 1.00 84.19 220 ALA A N 1
ATOM 1615 C CA . ALA A 1 220 ? 5.714 5.373 -13.448 1.00 84.19 220 ALA A CA 1
ATOM 1616 C C . ALA A 1 220 ? 6.545 4.729 -14.565 1.00 84.19 220 ALA A C 1
ATOM 1618 O O . ALA A 1 220 ? 7.764 4.605 -14.406 1.00 84.19 220 ALA A O 1
ATOM 1619 N N . PRO A 1 221 ? 5.922 4.348 -15.695 1.00 86.12 221 PRO A N 1
ATOM 1620 C CA . PRO A 1 221 ? 6.667 3.772 -16.797 1.00 86.12 221 PRO A CA 1
ATOM 1621 C C . PRO A 1 221 ? 7.548 4.836 -17.462 1.00 86.12 221 PRO A C 1
ATOM 1623 O O . PRO A 1 221 ? 7.266 6.036 -17.381 1.00 86.12 221 PRO A O 1
ATOM 1626 N N . ALA A 1 222 ? 8.605 4.421 -18.157 1.00 90.25 222 ALA A N 1
ATOM 1627 C CA . ALA A 1 222 ? 9.603 5.323 -18.736 1.00 90.25 222 ALA A CA 1
ATOM 1628 C C . ALA A 1 222 ? 8.986 6.407 -19.644 1.00 90.25 222 ALA A C 1
ATOM 1630 O O . ALA A 1 222 ? 9.473 7.538 -19.686 1.00 90.25 222 ALA A O 1
ATOM 1631 N N . GLN A 1 223 ? 7.886 6.097 -20.339 1.00 88.00 223 GLN A N 1
ATOM 1632 C CA . GLN A 1 223 ? 7.137 7.046 -21.167 1.00 88.00 223 GLN A CA 1
ATOM 1633 C C . GLN A 1 223 ? 6.589 8.221 -20.341 1.00 88.00 223 GLN A C 1
ATOM 1635 O O . GLN A 1 223 ? 6.639 9.353 -20.817 1.00 88.00 223 GLN A O 1
ATOM 1640 N N . ALA A 1 224 ? 6.137 7.984 -19.102 1.00 85.88 224 ALA A N 1
ATOM 1641 C CA . ALA A 1 224 ? 5.688 9.044 -18.197 1.00 85.88 224 ALA A CA 1
ATOM 1642 C C . ALA A 1 224 ? 6.840 9.990 -17.833 1.00 85.88 224 ALA A C 1
ATOM 1644 O O . ALA A 1 224 ? 6.664 11.206 -17.800 1.00 85.88 224 ALA A O 1
ATOM 1645 N N . CYS A 1 225 ? 8.044 9.452 -17.620 1.00 89.75 225 CYS A N 1
ATOM 1646 C CA . CYS A 1 225 ? 9.235 10.266 -17.381 1.00 89.75 225 CYS A CA 1
ATOM 1647 C C . CYS A 1 225 ? 9.605 11.094 -18.622 1.00 89.75 225 CYS A C 1
ATOM 1649 O O . CYS A 1 225 ? 9.970 12.263 -18.493 1.00 89.75 225 CYS A O 1
ATOM 1651 N N . GLY A 1 226 ? 9.465 10.522 -19.823 1.00 89.62 226 GLY A N 1
ATOM 1652 C CA . GLY A 1 226 ? 9.755 11.183 -21.099 1.00 89.62 226 GLY A CA 1
ATOM 1653 C C . GLY A 1 226 ? 8.900 12.418 -21.396 1.00 89.62 226 GLY A C 1
ATOM 1654 O O . GLY A 1 226 ? 9.343 13.281 -22.153 1.00 89.62 226 GLY A O 1
ATOM 1655 N N . GLU A 1 227 ? 7.730 12.562 -20.761 1.00 86.25 227 GLU A N 1
ATOM 1656 C CA . GLU A 1 227 ? 6.886 13.760 -20.891 1.00 86.25 227 GLU A CA 1
ATOM 1657 C C . GLU A 1 227 ? 7.574 15.028 -20.348 1.00 86.25 227 GLU A C 1
ATOM 1659 O O . GLU A 1 227 ? 7.343 16.123 -20.858 1.00 86.25 227 GLU A O 1
ATOM 1664 N N . CYS A 1 228 ? 8.430 14.895 -19.325 1.00 87.81 228 CYS A N 1
ATOM 1665 C CA . CYS A 1 228 ? 9.154 16.012 -18.697 1.00 87.81 228 CYS A CA 1
ATOM 1666 C C . CYS A 1 228 ? 10.685 15.910 -18.835 1.00 87.81 228 CYS A C 1
ATOM 1668 O O . CYS A 1 228 ? 11.373 16.930 -18.772 1.00 87.81 228 CYS A O 1
ATOM 1670 N N . HIS A 1 229 ? 11.221 14.708 -19.064 1.00 93.44 229 HIS A N 1
ATOM 1671 C CA . HIS A 1 229 ? 12.654 14.407 -19.164 1.00 93.44 229 HIS A CA 1
ATOM 1672 C C . HIS A 1 229 ? 13.018 13.766 -20.515 1.00 93.44 229 HIS A C 1
ATOM 1674 O O . HIS A 1 229 ? 13.511 12.635 -20.557 1.00 93.44 229 HIS A O 1
ATOM 1680 N N . PRO A 1 230 ? 12.798 14.462 -21.646 1.00 94.50 230 PRO A N 1
ATOM 1681 C CA . PRO A 1 230 ? 12.977 13.876 -22.973 1.00 94.50 230 PRO A CA 1
ATOM 1682 C C . PRO A 1 230 ? 14.428 13.460 -23.253 1.00 94.50 230 PRO A C 1
ATOM 1684 O O . PRO A 1 230 ? 14.659 12.420 -23.860 1.00 94.50 230 PRO A O 1
ATOM 1687 N N . ALA A 1 231 ? 15.417 14.222 -22.769 1.00 95.50 231 ALA A N 1
ATOM 1688 C CA . ALA A 1 231 ? 16.832 13.913 -22.986 1.00 95.50 231 ALA A CA 1
ATOM 1689 C C . ALA A 1 231 ? 17.266 12.627 -22.261 1.00 95.50 231 ALA A C 1
ATOM 1691 O O . ALA A 1 231 ? 17.934 11.775 -22.850 1.00 95.50 231 ALA A O 1
ATOM 1692 N N . GLN A 1 232 ? 16.855 12.475 -20.999 1.00 95.06 232 GLN A N 1
ATOM 1693 C CA . GLN A 1 232 ? 17.127 11.292 -20.183 1.00 95.06 232 GLN A CA 1
ATOM 1694 C C . GLN A 1 232 ? 16.393 10.069 -20.727 1.00 95.06 232 GLN A C 1
ATOM 1696 O O . GLN A 1 232 ? 16.989 9.005 -20.881 1.00 95.06 232 GLN A O 1
ATOM 1701 N N . TYR A 1 233 ? 15.122 10.239 -21.097 1.00 94.00 233 TYR A N 1
ATOM 1702 C CA . TYR A 1 233 ? 14.331 9.194 -21.735 1.00 94.00 233 TYR A CA 1
ATOM 1703 C C . TYR A 1 233 ? 14.979 8.706 -23.035 1.00 94.00 233 TYR A C 1
ATOM 1705 O O . TYR A 1 233 ? 15.126 7.505 -23.244 1.00 94.00 233 TYR A O 1
ATOM 1713 N N . ASP A 1 234 ? 15.438 9.620 -23.889 1.00 93.62 234 ASP A N 1
ATOM 1714 C CA . ASP A 1 234 ? 16.125 9.270 -25.129 1.00 93.62 234 ASP A CA 1
ATOM 1715 C C . ASP A 1 234 ? 17.460 8.549 -24.884 1.00 93.62 234 ASP A C 1
ATOM 1717 O O . ASP A 1 234 ? 17.817 7.650 -25.652 1.00 93.62 234 ASP A O 1
ATOM 1721 N N . ALA A 1 235 ? 18.206 8.930 -23.842 1.00 93.81 235 ALA A N 1
ATOM 1722 C CA . ALA A 1 235 ? 19.431 8.240 -23.442 1.00 93.81 235 ALA A CA 1
ATOM 1723 C C . ALA A 1 235 ? 19.137 6.809 -22.970 1.00 93.81 235 ALA A C 1
ATOM 1725 O O . ALA A 1 235 ? 19.731 5.865 -23.493 1.00 93.81 235 ALA A O 1
ATOM 1726 N N . TRP A 1 236 ? 18.165 6.644 -22.068 1.00 94.31 236 TRP A N 1
ATOM 1727 C CA . TRP A 1 236 ? 17.693 5.341 -21.600 1.00 94.31 236 TRP A CA 1
ATOM 1728 C C . TRP A 1 236 ? 17.207 4.457 -22.754 1.00 94.31 236 TRP A C 1
ATOM 1730 O O . TRP A 1 236 ? 17.638 3.310 -22.862 1.00 94.31 236 TRP A O 1
ATOM 1740 N N . ARG A 1 237 ? 16.380 4.998 -23.661 1.00 92.19 237 ARG A N 1
ATOM 1741 C CA . ARG A 1 237 ? 15.772 4.255 -24.779 1.00 92.19 237 ARG A CA 1
ATOM 1742 C C . ARG A 1 237 ? 16.810 3.628 -25.715 1.00 92.19 237 ARG A C 1
ATOM 1744 O O . ARG A 1 237 ? 16.524 2.627 -26.361 1.00 92.19 237 ARG A O 1
ATOM 1751 N N . ARG A 1 238 ? 18.005 4.220 -25.818 1.00 91.50 238 ARG A N 1
ATOM 1752 C CA . ARG A 1 238 ? 19.125 3.683 -26.615 1.00 91.50 238 ARG A CA 1
ATOM 1753 C C . ARG A 1 238 ? 19.994 2.681 -25.851 1.00 91.50 238 ARG A C 1
ATOM 1755 O O . ARG A 1 238 ? 20.863 2.059 -26.456 1.00 91.50 238 ARG A O 1
ATOM 1762 N N . GLY A 1 239 ? 19.808 2.570 -24.541 1.00 91.00 239 GLY A N 1
ATOM 1763 C CA . GLY A 1 239 ? 20.597 1.714 -23.670 1.00 91.00 239 GLY A CA 1
ATOM 1764 C C . GLY A 1 239 ? 20.140 0.250 -23.670 1.00 91.00 239 GLY A C 1
ATOM 1765 O O . GLY A 1 239 ? 19.019 -0.068 -24.073 1.00 91.00 239 GLY A O 1
ATOM 1766 N N . PRO A 1 240 ? 20.988 -0.657 -23.153 1.00 91.12 240 PRO A N 1
ATOM 1767 C CA . PRO A 1 240 ? 20.688 -2.089 -23.089 1.00 91.12 240 PRO A CA 1
ATOM 1768 C C . PRO A 1 240 ? 19.497 -2.409 -22.175 1.00 91.12 240 PRO A C 1
ATOM 1770 O O . PRO A 1 240 ? 18.760 -3.354 -22.436 1.00 91.12 240 PRO A O 1
ATOM 1773 N N . HIS A 1 241 ? 19.272 -1.600 -21.138 1.00 93.44 241 HIS A N 1
ATOM 1774 C CA . HIS A 1 241 ? 18.143 -1.749 -20.221 1.00 93.44 241 HIS A CA 1
ATOM 1775 C C . HIS A 1 241 ? 16.790 -1.543 -20.907 1.00 93.44 241 HIS A C 1
ATOM 1777 O O . HIS A 1 241 ? 15.882 -2.332 -20.682 1.00 93.44 241 HIS A O 1
ATOM 1783 N N . ALA A 1 242 ? 16.655 -0.575 -21.817 1.00 92.19 242 ALA A N 1
ATOM 1784 C CA . ALA A 1 242 ? 15.416 -0.419 -22.580 1.00 92.19 242 ALA A CA 1
ATOM 1785 C C . ALA A 1 242 ? 15.152 -1.617 -23.514 1.00 92.19 242 ALA A C 1
ATOM 1787 O O . ALA A 1 242 ? 14.006 -2.010 -23.719 1.00 92.19 242 ALA A O 1
ATOM 1788 N N . GLY A 1 243 ? 16.213 -2.219 -24.062 1.00 89.19 243 GLY A N 1
ATOM 1789 C CA . GLY A 1 243 ? 16.140 -3.342 -25.003 1.00 89.19 243 GLY A CA 1
ATOM 1790 C C . GLY A 1 243 ? 16.152 -4.740 -24.372 1.00 89.19 243 GLY A C 1
ATOM 1791 O O . GLY A 1 243 ? 16.176 -5.729 -25.105 1.00 89.19 243 GLY A O 1
ATOM 1792 N N . SER A 1 244 ? 16.147 -4.859 -23.044 1.00 90.56 244 SER A N 1
ATOM 1793 C CA . SER A 1 244 ? 16.397 -6.119 -22.326 1.00 90.56 244 SER A CA 1
ATOM 1794 C C . SER A 1 244 ? 15.394 -7.233 -22.655 1.00 90.56 244 SER A C 1
ATOM 1796 O O . SER A 1 244 ? 15.801 -8.381 -22.835 1.00 90.56 244 SER A O 1
ATOM 1798 N N . VAL A 1 245 ? 14.100 -6.916 -22.775 1.00 86.50 245 VAL A N 1
ATOM 1799 C CA . VAL A 1 245 ? 13.060 -7.883 -23.181 1.00 86.50 245 VAL A CA 1
ATOM 1800 C C . VAL A 1 245 ? 13.213 -8.279 -24.646 1.00 86.50 245 VAL 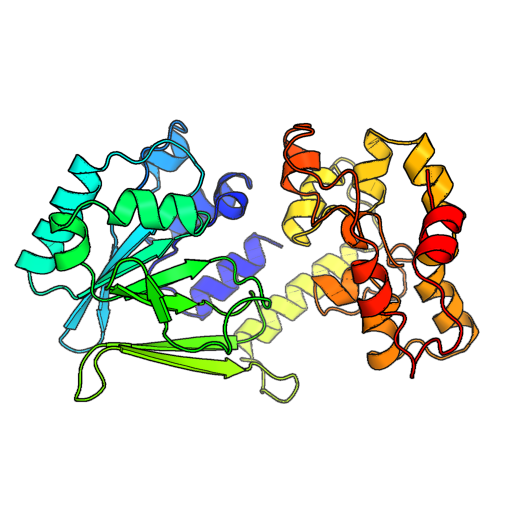A C 1
ATOM 1802 O O . VAL A 1 245 ? 13.095 -9.457 -24.983 1.00 86.50 245 VAL A O 1
ATOM 1805 N N . ALA A 1 246 ? 13.492 -7.312 -25.524 1.00 84.81 246 ALA A N 1
ATOM 1806 C CA . ALA A 1 246 ? 13.679 -7.575 -26.948 1.00 84.81 246 ALA A CA 1
ATOM 1807 C C . ALA A 1 246 ? 14.868 -8.518 -27.187 1.00 84.81 246 ALA A C 1
ATOM 1809 O O . ALA A 1 246 ? 14.757 -9.450 -27.982 1.00 84.81 246 ALA A O 1
ATOM 1810 N N . ALA A 1 247 ? 15.961 -8.340 -26.439 1.00 86.19 247 ALA A N 1
ATOM 1811 C CA . ALA A 1 247 ? 17.106 -9.244 -26.465 1.00 86.19 247 ALA A CA 1
ATOM 1812 C C . ALA A 1 247 ? 16.716 -10.685 -26.078 1.00 86.19 247 ALA A C 1
ATOM 1814 O O . ALA A 1 247 ? 17.045 -11.622 -26.802 1.00 86.19 247 ALA A O 1
ATOM 1815 N N . LEU A 1 248 ? 15.930 -10.875 -25.009 1.00 82.69 248 LEU A N 1
ATOM 1816 C CA . LEU A 1 248 ? 15.445 -12.209 -24.627 1.00 82.69 248 LEU A CA 1
ATOM 1817 C C . LEU A 1 248 ? 14.528 -12.836 -25.682 1.00 82.69 248 LEU A C 1
ATOM 1819 O O . LEU A 1 248 ? 14.625 -14.039 -25.932 1.00 82.69 248 LEU A O 1
ATOM 1823 N N . LYS A 1 249 ? 13.637 -12.046 -26.300 1.00 78.75 249 LYS A N 1
ATOM 1824 C CA . LYS A 1 249 ? 12.758 -12.523 -27.382 1.00 78.75 249 LYS A CA 1
ATOM 1825 C C . LYS A 1 249 ? 13.586 -13.018 -28.575 1.00 78.75 249 LYS A C 1
ATOM 1827 O O . LYS A 1 249 ? 13.303 -14.095 -29.089 1.00 78.75 249 LYS A O 1
ATOM 1832 N N . LEU A 1 250 ? 14.625 -12.278 -28.975 1.00 82.44 250 LEU A N 1
ATOM 1833 C CA . LEU A 1 250 ? 15.525 -12.663 -30.072 1.00 82.44 250 LEU A CA 1
ATOM 1834 C C . LEU A 1 250 ? 16.254 -13.987 -29.803 1.00 82.44 250 LEU A C 1
ATOM 1836 O O . LEU A 1 250 ? 16.485 -14.761 -30.728 1.00 82.44 250 LEU A O 1
ATOM 1840 N N . GLU A 1 251 ? 16.577 -14.266 -28.542 1.00 79.88 251 GLU A N 1
ATOM 1841 C CA . GLU A 1 251 ? 17.236 -15.507 -28.127 1.00 79.88 251 GLU A CA 1
ATOM 1842 C C . GLU A 1 251 ? 16.260 -16.658 -27.815 1.00 79.88 251 GLU A C 1
ATOM 1844 O O . GLU A 1 251 ? 16.705 -17.743 -27.451 1.00 79.88 251 GLU A O 1
ATOM 1849 N N . ASN A 1 252 ? 14.941 -16.457 -27.944 1.00 73.06 252 ASN A N 1
ATOM 1850 C CA . ASN A 1 252 ? 13.903 -17.393 -27.481 1.00 73.06 252 ASN A CA 1
ATOM 1851 C C . ASN A 1 252 ? 14.021 -17.756 -25.986 1.00 73.06 252 ASN A C 1
ATOM 1853 O O . ASN A 1 252 ? 13.709 -18.871 -25.572 1.00 73.06 252 ASN A O 1
ATOM 1857 N N . ARG A 1 253 ? 14.456 -16.798 -25.162 1.00 73.06 253 ARG A N 1
ATOM 1858 C CA . ARG A 1 253 ? 14.649 -16.937 -23.705 1.00 73.06 253 ARG A CA 1
ATOM 1859 C C . ARG A 1 253 ? 13.692 -16.061 -22.904 1.00 73.06 253 ARG A C 1
ATOM 1861 O O . ARG A 1 253 ? 13.940 -15.741 -21.747 1.00 73.06 253 ARG A O 1
ATOM 1868 N N . ALA A 1 254 ? 12.585 -15.663 -23.522 1.00 70.75 254 ALA A N 1
ATOM 1869 C CA . ALA A 1 254 ? 11.548 -14.838 -22.917 1.00 70.75 254 ALA A CA 1
ATOM 1870 C C . ALA A 1 254 ? 10.659 -15.623 -21.924 1.00 70.75 254 ALA A C 1
ATOM 1872 O O . ALA A 1 254 ? 9.436 -15.554 -21.986 1.00 70.75 254 ALA A O 1
ATOM 1873 N N . MET A 1 255 ? 11.283 -16.398 -21.034 1.00 67.00 255 MET A N 1
ATOM 1874 C CA . MET A 1 255 ? 10.632 -17.148 -19.958 1.00 67.00 255 MET A CA 1
ATOM 1875 C C . MET A 1 255 ? 10.533 -16.305 -18.685 1.00 67.00 255 MET A C 1
ATOM 1877 O O . MET A 1 255 ? 11.338 -15.393 -18.478 1.00 67.00 255 MET A O 1
ATOM 1881 N N . THR A 1 256 ? 9.565 -16.624 -17.825 1.00 64.19 256 THR A N 1
ATOM 1882 C CA . THR A 1 256 ? 9.271 -15.884 -16.587 1.00 64.19 256 THR A CA 1
ATOM 1883 C C . THR A 1 256 ? 10.521 -15.665 -15.731 1.00 64.19 256 THR A C 1
ATOM 1885 O O . THR A 1 256 ? 10.784 -14.532 -15.333 1.00 64.19 256 THR A O 1
ATOM 1888 N N . ASP A 1 257 ? 11.357 -16.696 -15.566 1.00 70.88 257 ASP A N 1
ATOM 1889 C CA . ASP A 1 257 ? 12.599 -16.636 -14.779 1.00 70.88 257 ASP A CA 1
ATOM 1890 C C . ASP A 1 257 ? 13.624 -15.627 -15.313 1.00 70.88 257 ASP A C 1
ATOM 1892 O O . ASP A 1 257 ? 14.423 -15.097 -14.552 1.00 70.88 257 ASP A O 1
ATOM 1896 N N . CYS A 1 258 ? 13.620 -15.330 -16.614 1.00 76.44 258 CYS A N 1
ATOM 1897 C CA . CYS A 1 258 ? 14.492 -14.304 -17.193 1.00 76.44 258 CYS A CA 1
ATOM 1898 C C . CYS A 1 258 ? 13.839 -12.914 -17.142 1.00 76.44 258 CYS A C 1
ATOM 1900 O O . CYS A 1 258 ? 14.522 -11.892 -17.038 1.00 76.44 258 CYS A O 1
ATOM 1902 N N . MET A 1 259 ? 12.506 -12.860 -17.182 1.00 78.31 259 MET A N 1
ATOM 1903 C CA . MET A 1 259 ? 11.747 -11.611 -17.149 1.00 78.31 259 MET A CA 1
ATOM 1904 C C . MET A 1 259 ? 11.793 -10.913 -15.790 1.00 78.31 259 MET A C 1
ATOM 1906 O O . MET A 1 259 ? 11.644 -9.695 -15.756 1.00 78.31 259 MET A O 1
ATOM 1910 N N . VAL A 1 260 ? 12.062 -11.628 -14.690 1.00 79.00 260 VAL A N 1
ATOM 1911 C CA . VAL A 1 260 ? 12.194 -11.018 -13.349 1.00 79.00 260 VAL A CA 1
ATOM 1912 C C . VAL A 1 260 ? 13.293 -9.951 -13.279 1.00 79.00 260 VAL A C 1
ATOM 1914 O O . VAL A 1 260 ? 13.180 -9.011 -12.494 1.00 79.00 260 VAL A O 1
ATOM 1917 N N . CYS A 1 261 ? 14.328 -10.079 -14.117 1.00 87.62 261 CYS A N 1
ATOM 1918 C CA . CYS A 1 261 ? 15.423 -9.117 -14.238 1.00 87.62 261 CYS A CA 1
ATOM 1919 C C . CYS A 1 261 ? 15.317 -8.252 -15.498 1.00 87.62 261 CYS A C 1
ATOM 1921 O O . CYS A 1 261 ? 15.792 -7.122 -15.506 1.00 87.62 261 CYS A O 1
ATOM 1923 N N . HIS A 1 262 ? 14.726 -8.773 -16.576 1.00 89.06 262 HIS A N 1
ATOM 1924 C CA . HIS A 1 262 ? 14.702 -8.084 -17.866 1.00 89.06 262 HIS A CA 1
ATOM 1925 C C . HIS A 1 262 ? 13.457 -7.234 -18.093 1.00 89.06 262 HIS A C 1
ATOM 1927 O O . HIS A 1 262 ? 13.477 -6.435 -19.026 1.00 89.06 262 HIS A O 1
ATOM 1933 N N . SER A 1 263 ? 12.405 -7.377 -17.287 1.00 87.62 263 SER A N 1
ATOM 1934 C CA . SER A 1 263 ? 11.188 -6.588 -17.425 1.00 87.62 263 SER A CA 1
ATOM 1935 C C . SER A 1 263 ? 10.813 -5.888 -16.133 1.00 87.62 263 SER A C 1
ATOM 1937 O O . SER A 1 263 ? 10.428 -6.530 -15.158 1.00 87.62 263 SER A O 1
ATOM 1939 N N . GLU A 1 264 ? 10.868 -4.557 -16.139 1.00 86.38 264 GLU A N 1
ATOM 1940 C CA . GLU A 1 264 ? 10.410 -3.757 -15.008 1.00 86.38 264 GLU A CA 1
ATOM 1941 C C . GLU A 1 264 ? 8.915 -3.953 -14.777 1.00 86.38 264 GLU A C 1
ATOM 1943 O O . GLU A 1 264 ? 8.491 -4.147 -13.639 1.00 86.38 264 GLU A O 1
ATOM 1948 N N . TYR A 1 265 ? 8.130 -3.989 -15.855 1.00 79.38 265 TYR A N 1
ATOM 1949 C CA . TYR A 1 265 ? 6.704 -4.266 -15.777 1.00 79.38 265 TYR A CA 1
ATOM 1950 C C . TYR A 1 265 ? 6.425 -5.591 -15.061 1.00 79.38 265 TYR A C 1
ATOM 1952 O O . TYR A 1 265 ? 5.661 -5.604 -14.097 1.00 79.38 265 TYR A O 1
ATOM 1960 N N . LEU A 1 266 ? 7.074 -6.695 -15.453 1.00 76.94 266 LEU A N 1
ATOM 1961 C CA . LEU A 1 266 ? 6.888 -7.973 -14.759 1.00 76.94 266 LEU A CA 1
ATOM 1962 C C . LEU A 1 266 ? 7.438 -7.929 -13.330 1.00 76.94 266 LEU A C 1
ATOM 1964 O O . LEU A 1 266 ? 6.820 -8.469 -12.418 1.00 76.94 266 LEU A O 1
ATOM 1968 N N . ARG A 1 267 ? 8.574 -7.273 -13.091 1.00 78.06 267 ARG A N 1
ATOM 1969 C CA . ARG A 1 267 ? 9.156 -7.160 -11.748 1.00 78.06 267 ARG A CA 1
ATOM 1970 C C . ARG A 1 267 ? 8.228 -6.429 -10.774 1.00 78.06 267 ARG A C 1
ATOM 1972 O O . ARG A 1 267 ? 8.154 -6.813 -9.609 1.00 78.06 267 ARG A O 1
ATOM 1979 N N . ARG A 1 268 ? 7.526 -5.399 -11.254 1.00 76.00 268 ARG A N 1
ATOM 1980 C CA . ARG A 1 268 ? 6.626 -4.542 -10.469 1.00 76.00 268 ARG A CA 1
ATOM 1981 C C . ARG A 1 268 ? 5.216 -5.102 -10.355 1.00 76.00 268 ARG A C 1
ATOM 1983 O O . ARG A 1 268 ? 4.643 -5.080 -9.275 1.00 76.00 268 ARG A O 1
ATOM 1990 N N . THR A 1 269 ? 4.667 -5.599 -11.458 1.00 66.62 269 THR A N 1
ATOM 1991 C CA . THR A 1 269 ? 3.260 -6.016 -11.534 1.00 66.62 269 THR A CA 1
ATOM 1992 C C . THR A 1 269 ? 3.087 -7.521 -11.382 1.00 66.62 269 THR A C 1
ATOM 1994 O O . THR A 1 269 ? 2.037 -7.961 -10.928 1.00 66.62 269 THR A O 1
ATOM 1997 N N . ARG A 1 270 ? 4.119 -8.304 -11.732 1.00 65.12 270 ARG A N 1
ATOM 1998 C CA . ARG A 1 270 ? 4.116 -9.779 -11.795 1.00 65.12 270 ARG A CA 1
ATOM 1999 C C . ARG A 1 270 ? 3.255 -10.352 -12.912 1.00 65.12 270 ARG A C 1
ATOM 2001 O O . ARG A 1 270 ? 2.980 -11.545 -12.927 1.00 65.12 270 ARG A O 1
ATOM 2008 N N . TRP A 1 271 ? 2.898 -9.514 -13.879 1.00 63.31 271 TRP A N 1
ATOM 2009 C CA . TRP A 1 271 ? 2.193 -9.911 -15.089 1.00 63.31 271 TRP A CA 1
ATOM 2010 C C . TRP A 1 271 ? 3.151 -9.939 -16.275 1.00 63.31 271 TRP A C 1
ATOM 2012 O O . TRP A 1 271 ? 4.036 -9.091 -16.409 1.00 63.31 271 TRP A O 1
ATOM 2022 N N . LEU A 1 272 ? 2.952 -10.908 -17.167 1.00 57.69 272 LEU A N 1
ATOM 2023 C CA . LEU A 1 272 ? 3.569 -10.879 -18.488 1.00 57.69 272 LEU A CA 1
ATOM 2024 C C . LEU A 1 272 ? 2.784 -9.895 -19.368 1.00 57.69 272 LEU A C 1
ATOM 2026 O O . LEU A 1 272 ? 1.562 -10.035 -19.475 1.00 57.69 272 LEU A O 1
ATOM 2030 N N . PRO A 1 273 ? 3.442 -8.908 -20.000 1.00 53.56 273 PRO A N 1
ATOM 2031 C CA . PRO A 1 273 ? 2.759 -8.016 -20.925 1.00 53.56 273 PRO A CA 1
ATOM 2032 C C . PRO A 1 273 ? 2.233 -8.803 -22.133 1.00 53.56 273 PRO A C 1
ATOM 2034 O O . PRO A 1 273 ? 2.829 -9.799 -22.560 1.00 53.56 273 PRO A O 1
ATOM 2037 N N . ALA A 1 274 ? 1.119 -8.347 -22.713 1.00 50.66 274 ALA A N 1
ATOM 2038 C CA . ALA A 1 274 ? 0.645 -8.882 -23.984 1.00 50.66 274 ALA A CA 1
ATOM 2039 C C . ALA A 1 274 ? 1.736 -8.703 -25.057 1.00 50.66 274 ALA A C 1
ATOM 2041 O O . ALA A 1 274 ? 2.460 -7.708 -25.060 1.00 50.66 274 ALA A O 1
ATOM 2042 N N . ALA A 1 275 ? 1.856 -9.661 -25.983 1.00 43.84 275 ALA A N 1
ATOM 2043 C CA . ALA A 1 275 ? 2.980 -9.757 -26.922 1.00 43.84 275 ALA A CA 1
ATOM 2044 C C . ALA A 1 275 ? 3.252 -8.489 -27.768 1.00 43.84 275 ALA A C 1
ATOM 2046 O O . ALA A 1 275 ? 4.357 -8.356 -28.294 1.00 43.84 275 ALA A O 1
ATOM 2047 N N . SER A 1 276 ? 2.273 -7.582 -27.881 1.00 42.41 276 SER A N 1
ATOM 2048 C CA . SER A 1 276 ? 2.307 -6.324 -28.638 1.00 42.41 276 SER A CA 1
ATOM 2049 C C . SER A 1 276 ? 2.826 -5.097 -27.872 1.00 42.41 276 SER A C 1
ATOM 2051 O O . SER A 1 276 ? 2.990 -4.044 -28.484 1.00 42.41 276 SER A O 1
ATOM 2053 N N . GLU A 1 277 ? 3.075 -5.182 -26.562 1.00 52.41 277 GLU A N 1
ATOM 2054 C CA . GLU A 1 277 ? 3.611 -4.058 -25.781 1.00 52.41 277 GLU A CA 1
ATOM 2055 C C . GLU A 1 277 ? 5.143 -4.155 -25.688 1.00 52.41 277 GLU A C 1
ATOM 2057 O O . GLU A 1 277 ? 5.716 -4.646 -24.718 1.00 52.41 277 GLU A O 1
ATOM 2062 N N . ASP A 1 278 ? 5.834 -3.676 -26.723 1.00 45.06 278 ASP A N 1
ATOM 2063 C CA . ASP A 1 278 ? 7.306 -3.644 -26.825 1.00 45.06 278 ASP A CA 1
ATOM 2064 C C . ASP A 1 278 ? 7.989 -2.624 -25.880 1.00 45.06 278 ASP A C 1
ATOM 2066 O O . ASP A 1 278 ? 9.092 -2.149 -26.140 1.00 45.06 278 ASP A O 1
ATOM 2070 N N . GLY A 1 279 ? 7.346 -2.268 -24.768 1.00 53.16 279 GLY A N 1
ATOM 2071 C CA . GLY A 1 279 ? 7.761 -1.176 -23.884 1.00 53.16 279 GLY A CA 1
ATOM 2072 C C . GLY A 1 279 ? 8.257 -1.583 -22.500 1.00 53.16 279 GLY A C 1
ATOM 2073 O O . GLY A 1 279 ? 8.311 -0.713 -21.647 1.00 53.16 279 GLY A O 1
ATOM 2074 N N . GLY A 1 280 ? 8.566 -2.858 -22.255 1.00 66.69 280 GLY A N 1
ATOM 2075 C CA . GLY A 1 280 ? 8.697 -3.390 -20.892 1.00 66.69 280 GLY A CA 1
ATOM 2076 C C . GLY A 1 280 ? 10.094 -3.840 -20.480 1.00 66.69 280 GLY A C 1
ATOM 2077 O O . GLY A 1 280 ? 10.174 -4.843 -19.781 1.00 66.69 280 GLY A O 1
ATOM 2078 N N . GLY A 1 281 ? 11.164 -3.183 -20.946 1.00 87.75 281 GLY A N 1
ATOM 2079 C CA . GLY A 1 281 ? 12.544 -3.452 -20.513 1.00 87.75 281 GLY A CA 1
ATOM 2080 C C . GLY A 1 281 ? 12.800 -3.110 -19.038 1.00 87.75 281 GLY A C 1
ATOM 2081 O O . GLY A 1 281 ? 11.873 -2.944 -18.252 1.00 87.75 281 GLY A O 1
ATOM 2082 N N . VAL A 1 282 ? 14.060 -2.969 -18.638 1.00 93.00 282 VAL A N 1
ATOM 2083 C CA . VAL A 1 282 ? 14.407 -2.328 -17.359 1.00 93.00 282 VAL A CA 1
ATOM 2084 C C . VAL A 1 282 ? 14.220 -0.816 -17.516 1.00 93.00 282 VAL A C 1
ATOM 2086 O O . VAL A 1 282 ? 14.850 -0.202 -18.378 1.00 93.00 282 VAL A O 1
ATOM 2089 N N . GLU A 1 283 ? 13.353 -0.204 -16.709 1.00 92.31 283 GLU A N 1
ATOM 2090 C CA . GLU A 1 283 ? 12.913 1.193 -16.878 1.00 92.31 283 GLU A CA 1
ATOM 2091 C C . GLU A 1 283 ? 13.511 2.155 -15.838 1.00 92.31 283 GLU A C 1
ATOM 2093 O O . GLU A 1 283 ? 14.246 1.756 -14.935 1.00 92.31 283 GLU A O 1
ATOM 2098 N N . CYS A 1 284 ? 13.181 3.449 -15.950 1.00 93.06 284 CYS A N 1
ATOM 2099 C CA . CYS A 1 284 ? 13.631 4.503 -15.034 1.00 93.06 284 CYS A CA 1
ATOM 2100 C C . CYS A 1 284 ? 13.342 4.161 -13.562 1.00 93.06 284 CYS A C 1
ATOM 2102 O O . CYS A 1 284 ? 14.178 4.402 -12.686 1.00 93.06 284 CYS A O 1
ATOM 2104 N N . SER A 1 285 ? 12.186 3.546 -13.295 1.00 91.25 285 SER A N 1
ATOM 2105 C CA . SER A 1 285 ? 11.763 3.173 -11.947 1.00 91.25 285 SER A CA 1
ATOM 2106 C C . SER A 1 285 ? 12.609 2.072 -11.311 1.00 91.25 285 SER A C 1
ATOM 2108 O O . SER A 1 285 ? 12.555 1.879 -10.097 1.00 91.25 285 SER A O 1
ATOM 2110 N N . ALA A 1 286 ? 13.413 1.344 -12.092 1.00 91.31 286 ALA A N 1
ATOM 2111 C CA . ALA A 1 286 ? 14.300 0.320 -11.555 1.00 91.31 286 ALA A CA 1
ATOM 2112 C C . ALA A 1 286 ? 15.382 0.914 -10.643 1.00 91.31 286 ALA A C 1
ATOM 2114 O O . ALA A 1 286 ? 15.807 0.270 -9.686 1.00 91.31 286 ALA A O 1
ATOM 2115 N N . CYS A 1 287 ? 15.789 2.157 -10.918 1.00 91.56 287 CYS A N 1
ATOM 2116 C CA . CYS A 1 287 ? 16.851 2.845 -10.192 1.00 91.56 287 CYS A CA 1
ATOM 2117 C C . CYS A 1 287 ? 16.350 4.063 -9.403 1.00 91.56 287 CYS A C 1
ATOM 2119 O O . CYS A 1 287 ? 16.884 4.350 -8.337 1.00 91.56 287 CYS A O 1
ATOM 2121 N N . HIS A 1 288 ? 15.335 4.771 -9.908 1.00 92.00 288 HIS A N 1
ATOM 2122 C CA . HIS A 1 288 ? 14.889 6.058 -9.361 1.00 92.00 288 HIS A CA 1
ATOM 2123 C C . HIS A 1 288 ? 13.690 5.964 -8.392 1.00 92.00 288 HIS A C 1
ATOM 2125 O O . HIS A 1 288 ? 13.124 6.991 -8.015 1.00 92.00 288 HIS A O 1
ATOM 2131 N N . GLY A 1 289 ? 13.302 4.750 -7.983 1.00 87.19 289 GLY A N 1
ATOM 2132 C CA . GLY A 1 289 ? 12.089 4.496 -7.193 1.00 87.19 289 GLY A CA 1
ATOM 2133 C C . GLY A 1 289 ? 10.838 4.370 -8.071 1.00 87.19 289 GLY A C 1
ATOM 2134 O O . GLY A 1 289 ? 10.929 4.429 -9.290 1.00 87.19 289 GLY A O 1
ATOM 2135 N N . ASP A 1 290 ? 9.650 4.168 -7.489 1.00 84.38 290 ASP A N 1
ATOM 2136 C CA . ASP A 1 290 ? 8.426 3.965 -8.287 1.00 84.38 290 ASP A CA 1
ATOM 2137 C C . ASP A 1 290 ? 8.052 5.174 -9.162 1.00 84.38 290 ASP A C 1
ATOM 2139 O O . ASP A 1 290 ? 7.406 5.003 -10.188 1.00 84.38 290 ASP A O 1
ATOM 2143 N N . GLY A 1 291 ? 8.469 6.389 -8.798 1.00 82.94 291 GLY A N 1
ATOM 2144 C CA . GLY A 1 291 ? 8.248 7.608 -9.574 1.00 82.94 291 GLY A CA 1
ATOM 2145 C C . GLY A 1 291 ? 6.789 8.056 -9.712 1.00 82.94 291 GLY A C 1
ATOM 2146 O O . GLY A 1 291 ? 6.543 9.054 -10.388 1.00 82.94 291 GLY A O 1
ATOM 2147 N N . VAL A 1 292 ? 5.823 7.392 -9.069 1.00 78.69 292 VAL A N 1
ATOM 2148 C CA . VAL A 1 292 ? 4.387 7.687 -9.216 1.00 78.69 292 VAL A CA 1
ATOM 2149 C C . VAL A 1 292 ? 4.069 9.065 -8.650 1.00 78.69 292 VAL A C 1
ATOM 2151 O O . VAL A 1 292 ? 3.527 9.925 -9.345 1.00 78.69 292 VAL A O 1
ATOM 2154 N N . VAL A 1 293 ? 4.455 9.307 -7.394 1.00 73.31 293 VAL A N 1
ATOM 2155 C CA . VAL A 1 293 ? 4.182 10.583 -6.717 1.00 73.31 293 VAL A CA 1
ATOM 2156 C C . VAL A 1 293 ? 4.905 11.727 -7.425 1.00 73.31 293 VAL A C 1
ATOM 2158 O O . VAL A 1 293 ? 4.317 12.788 -7.635 1.00 73.31 293 VAL A O 1
ATOM 2161 N N . HIS A 1 294 ? 6.155 11.515 -7.840 1.00 79.75 294 HIS A N 1
ATOM 2162 C CA . HIS A 1 294 ? 6.906 12.500 -8.612 1.00 79.75 294 HIS A CA 1
ATOM 2163 C C . HIS A 1 294 ? 6.236 12.824 -9.952 1.00 79.75 294 HIS A C 1
ATOM 2165 O O . HIS A 1 294 ? 6.051 13.997 -10.262 1.00 79.75 294 HIS A O 1
ATOM 2171 N N . ALA A 1 295 ? 5.818 11.818 -10.722 1.00 78.38 295 ALA A N 1
ATOM 2172 C CA . ALA A 1 295 ? 5.173 12.025 -12.017 1.00 78.38 295 ALA A CA 1
ATOM 2173 C C . ALA A 1 295 ? 3.858 12.821 -11.898 1.00 78.38 295 ALA A C 1
ATOM 2175 O O . ALA A 1 295 ? 3.553 13.640 -12.764 1.00 78.38 295 ALA A O 1
ATOM 2176 N N . LEU A 1 296 ? 3.103 12.619 -10.812 1.00 70.94 296 LEU A N 1
ATOM 2177 C CA . LEU A 1 296 ? 1.846 13.328 -10.551 1.00 70.94 296 LEU A CA 1
ATOM 2178 C C . LEU A 1 296 ? 2.053 14.753 -10.017 1.00 70.94 296 LEU A C 1
ATOM 2180 O O . LEU A 1 296 ? 1.367 15.682 -10.438 1.00 70.94 296 LEU A O 1
ATOM 2184 N N . THR A 1 297 ? 2.980 14.934 -9.075 1.00 68.81 297 THR A N 1
ATOM 2185 C CA . THR A 1 297 ? 3.134 16.197 -8.327 1.00 68.81 297 THR A CA 1
ATOM 2186 C C . THR A 1 297 ? 4.229 17.101 -8.874 1.00 68.81 297 THR A C 1
ATOM 2188 O O . THR A 1 297 ? 4.252 18.293 -8.573 1.00 68.81 297 THR A O 1
ATOM 2191 N N . ARG A 1 298 ? 5.146 16.542 -9.670 1.00 77.75 298 ARG A N 1
ATOM 2192 C CA . ARG A 1 298 ? 6.394 17.172 -10.126 1.00 77.75 298 ARG A CA 1
ATOM 2193 C C . ARG A 1 298 ? 7.325 17.586 -8.983 1.00 77.75 298 ARG A C 1
ATOM 2195 O O . ARG A 1 298 ? 8.235 18.384 -9.198 1.00 77.75 298 ARG A O 1
ATOM 2202 N N . ASP A 1 299 ? 7.125 17.043 -7.782 1.00 78.56 299 ASP A N 1
ATOM 2203 C CA . ASP A 1 299 ? 7.964 17.332 -6.622 1.00 78.56 299 ASP A CA 1
ATOM 2204 C C . ASP A 1 299 ? 9.298 16.564 -6.726 1.00 78.56 299 ASP A C 1
ATOM 2206 O O . ASP A 1 299 ? 9.301 15.328 -6.683 1.00 78.56 299 ASP A O 1
ATOM 2210 N N . PRO A 1 300 ? 10.451 17.246 -6.860 1.00 80.88 300 PRO A N 1
ATOM 2211 C CA . PRO A 1 300 ? 11.754 16.591 -6.952 1.00 80.88 300 PRO A CA 1
ATOM 2212 C C . PRO A 1 300 ? 12.193 15.908 -5.647 1.00 80.88 300 PRO A C 1
ATOM 2214 O O . PRO A 1 300 ? 13.156 15.148 -5.678 1.00 80.88 300 PRO A O 1
ATOM 2217 N N . ALA A 1 301 ? 11.524 16.155 -4.515 1.00 82.62 301 ALA A N 1
ATOM 2218 C CA . ALA A 1 301 ? 11.771 15.436 -3.264 1.00 82.62 301 ALA A CA 1
ATOM 2219 C C . ALA A 1 301 ? 11.137 14.031 -3.239 1.00 82.62 301 ALA A C 1
ATOM 2221 O O . ALA A 1 301 ? 11.371 13.268 -2.305 1.00 82.62 301 ALA A O 1
ATOM 2222 N N . ARG A 1 302 ? 10.320 13.687 -4.244 1.00 81.06 302 ARG A N 1
ATOM 2223 C CA . ARG A 1 302 ? 9.564 12.425 -4.333 1.00 81.06 302 ARG A CA 1
ATOM 2224 C C . ARG A 1 302 ? 10.159 11.427 -5.337 1.00 81.06 302 ARG A C 1
ATOM 2226 O O . ARG A 1 302 ? 9.433 10.577 -5.843 1.00 81.06 302 ARG A O 1
ATOM 2233 N N . ILE A 1 303 ? 11.450 11.554 -5.646 1.00 88.00 303 ILE A N 1
ATOM 2234 C CA . ILE A 1 303 ? 12.179 10.685 -6.581 1.00 88.00 303 ILE A CA 1
ATOM 2235 C C . ILE A 1 303 ? 13.635 10.505 -6.133 1.00 88.00 303 ILE A C 1
ATOM 2237 O O . ILE A 1 303 ? 14.268 11.458 -5.666 1.00 88.00 303 ILE A O 1
ATOM 2241 N N . ASP A 1 304 ? 14.198 9.313 -6.333 1.00 89.62 304 ASP A N 1
ATOM 2242 C CA . ASP A 1 304 ? 15.603 9.050 -6.023 1.00 89.62 304 ASP A CA 1
ATOM 2243 C C . ASP A 1 304 ? 16.499 9.508 -7.167 1.00 89.62 304 ASP A C 1
ATOM 2245 O O . ASP A 1 304 ? 16.681 8.825 -8.168 1.00 89.62 304 ASP A O 1
ATOM 2249 N N . ARG A 1 305 ? 17.104 10.687 -7.036 1.00 87.88 305 ARG A N 1
ATOM 2250 C CA . ARG A 1 305 ? 17.980 11.252 -8.079 1.00 87.88 305 ARG A CA 1
ATOM 2251 C C . ARG A 1 305 ? 19.357 10.601 -8.178 1.00 87.88 305 ARG A C 1
ATOM 2253 O O . ARG A 1 305 ? 20.019 10.747 -9.203 1.00 87.88 305 ARG A O 1
ATOM 2260 N N . THR A 1 306 ? 19.788 9.932 -7.116 1.00 86.12 306 THR A N 1
ATOM 2261 C CA . THR A 1 306 ? 21.100 9.289 -7.031 1.00 86.12 306 THR A CA 1
ATOM 2262 C C . THR A 1 306 ? 20.892 7.840 -6.605 1.00 86.12 306 THR A C 1
ATOM 2264 O O . THR A 1 306 ? 20.957 7.547 -5.411 1.00 86.12 306 THR A O 1
ATOM 2267 N N . PRO A 1 307 ? 20.598 6.944 -7.561 1.00 84.75 307 PRO A N 1
ATOM 2268 C CA . PRO A 1 307 ? 20.406 5.529 -7.278 1.00 84.75 307 PRO A CA 1
ATOM 2269 C C . PRO A 1 307 ? 21.632 4.914 -6.596 1.00 84.75 307 PRO A C 1
ATOM 2271 O O . PRO A 1 307 ? 22.772 5.273 -6.904 1.00 84.75 307 PRO A O 1
ATOM 2274 N N . LEU A 1 308 ? 21.396 3.968 -5.688 1.00 84.50 308 LEU A N 1
ATOM 2275 C CA . LEU A 1 308 ? 22.462 3.217 -5.030 1.00 84.50 308 LEU A CA 1
ATOM 2276 C C . LEU A 1 308 ? 23.049 2.169 -5.979 1.00 84.50 308 LEU A C 1
ATOM 2278 O O . LEU A 1 308 ? 22.308 1.445 -6.641 1.00 84.50 308 LEU A O 1
ATOM 2282 N N . ASP A 1 309 ? 24.371 1.999 -5.956 1.00 83.44 309 ASP A N 1
ATOM 2283 C CA . ASP A 1 309 ? 25.065 0.985 -6.770 1.00 83.44 309 ASP A CA 1
ATOM 2284 C C . ASP A 1 309 ? 24.614 -0.447 -6.420 1.00 83.44 309 ASP A C 1
ATOM 2286 O O . ASP A 1 309 ? 24.629 -1.342 -7.265 1.00 83.44 309 ASP A O 1
ATOM 2290 N N . ALA A 1 310 ? 24.141 -0.657 -5.186 1.00 84.69 310 ALA A N 1
ATOM 2291 C CA . ALA A 1 310 ? 23.575 -1.925 -4.730 1.00 84.69 310 ALA A CA 1
ATOM 2292 C C . ALA A 1 310 ? 22.342 -2.365 -5.545 1.00 84.69 310 ALA A C 1
ATOM 2294 O O . ALA A 1 310 ? 22.089 -3.562 -5.662 1.00 84.69 310 ALA A O 1
ATOM 2295 N N . LEU A 1 311 ? 21.601 -1.435 -6.165 1.00 87.94 311 LEU A N 1
ATOM 2296 C CA . LEU A 1 311 ? 20.437 -1.771 -6.996 1.00 87.94 311 LEU A CA 1
ATOM 2297 C C . LEU A 1 311 ? 20.826 -2.592 -8.227 1.00 87.94 311 LEU A C 1
ATOM 2299 O O . LEU A 1 311 ? 20.055 -3.437 -8.676 1.00 87.94 311 LEU A O 1
ATOM 2303 N N . CYS A 1 312 ? 22.040 -2.402 -8.750 1.00 90.25 312 CYS A N 1
ATOM 2304 C CA . CYS A 1 312 ? 22.526 -3.183 -9.880 1.00 90.25 312 CYS A CA 1
ATOM 2305 C C . CYS A 1 312 ? 22.637 -4.677 -9.535 1.00 90.25 312 CYS A C 1
ATOM 2307 O O . CYS A 1 312 ? 22.416 -5.527 -10.396 1.00 90.25 312 CYS A O 1
ATOM 2309 N N . GLN A 1 313 ? 22.927 -5.005 -8.273 1.00 88.38 313 GLN A N 1
ATOM 2310 C CA . GLN A 1 313 ? 23.135 -6.379 -7.810 1.00 88.38 313 GLN A CA 1
ATOM 2311 C C . GLN A 1 313 ? 21.833 -7.172 -7.647 1.00 88.38 313 GLN A C 1
ATOM 2313 O O . GLN A 1 313 ? 21.888 -8.388 -7.494 1.00 88.38 313 GLN A O 1
ATOM 2318 N N . VAL A 1 314 ? 20.668 -6.520 -7.750 1.00 86.00 314 VAL A N 1
ATOM 2319 C CA . VAL A 1 314 ? 19.366 -7.209 -7.803 1.00 86.00 314 VAL A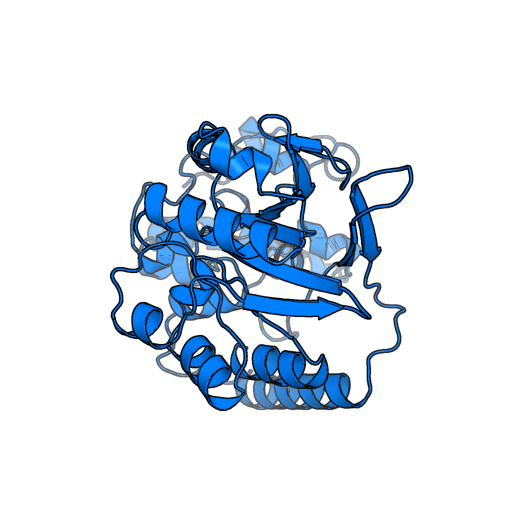 CA 1
ATOM 2320 C C . VAL A 1 314 ? 19.292 -8.142 -9.015 1.00 86.00 314 VAL A C 1
ATOM 2322 O O . VAL A 1 314 ? 18.708 -9.216 -8.929 1.00 86.00 314 VAL A O 1
ATOM 2325 N N . CYS A 1 315 ? 19.901 -7.743 -10.136 1.00 90.12 315 CYS A N 1
ATOM 2326 C CA . CYS A 1 315 ? 19.942 -8.541 -11.365 1.00 90.12 315 CYS A CA 1
ATOM 2327 C C . CYS A 1 315 ? 21.360 -9.045 -11.671 1.00 90.12 315 CYS A C 1
ATOM 2329 O O . CYS A 1 315 ? 21.551 -10.187 -12.087 1.00 90.12 315 CYS A O 1
ATOM 2331 N N . HIS A 1 316 ? 22.379 -8.220 -11.424 1.00 91.94 316 HIS A N 1
ATOM 2332 C CA . HIS A 1 316 ? 23.775 -8.567 -11.670 1.00 91.94 316 HIS A CA 1
ATOM 2333 C C . HIS A 1 316 ? 24.426 -9.203 -10.440 1.00 91.94 316 HIS A C 1
ATOM 2335 O O . HIS A 1 316 ? 25.217 -8.590 -9.724 1.00 91.94 316 HIS A O 1
ATOM 2341 N N . THR A 1 317 ? 24.074 -10.462 -10.209 1.00 88.12 317 THR A N 1
ATOM 2342 C CA .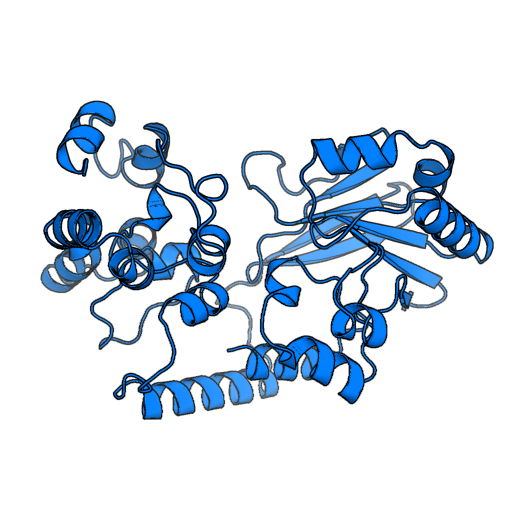 THR A 1 317 ? 24.704 -11.328 -9.197 1.00 88.12 317 THR A CA 1
ATOM 2343 C C . THR A 1 317 ? 25.903 -12.087 -9.785 1.00 88.12 317 THR A C 1
ATOM 2345 O O . THR A 1 317 ? 25.997 -12.190 -11.010 1.00 88.12 317 THR A O 1
ATOM 2348 N N . PRO A 1 318 ? 26.782 -12.695 -8.965 1.00 87.44 318 PRO A N 1
ATOM 2349 C CA . PRO A 1 318 ? 27.865 -13.545 -9.466 1.00 87.44 318 PRO A CA 1
ATOM 2350 C C . PRO A 1 318 ? 27.398 -14.689 -10.381 1.00 87.44 318 PRO A C 1
ATOM 2352 O O . PRO A 1 318 ? 28.091 -15.011 -11.342 1.00 87.44 318 PRO A O 1
ATOM 2355 N N . ASP A 1 319 ? 26.211 -15.251 -10.135 1.00 85.44 319 ASP A N 1
ATOM 2356 C CA . ASP A 1 319 ? 25.660 -16.352 -10.939 1.00 85.44 319 ASP A CA 1
ATOM 2357 C C . ASP A 1 319 ? 25.132 -15.878 -12.304 1.00 85.44 319 ASP A C 1
ATOM 2359 O O . ASP A 1 319 ? 25.234 -16.586 -13.304 1.00 85.44 319 ASP A O 1
ATOM 2363 N N . HIS A 1 320 ? 24.590 -14.658 -12.362 1.00 83.31 320 HIS A N 1
ATOM 2364 C CA . HIS A 1 320 ? 23.981 -14.090 -13.570 1.00 83.31 320 HIS A CA 1
ATOM 2365 C C . HIS A 1 320 ? 24.951 -13.220 -14.385 1.00 83.31 320 HIS A C 1
ATOM 2367 O O . HIS A 1 320 ? 24.778 -13.031 -15.589 1.00 83.31 320 HIS A O 1
ATOM 2373 N N . SER A 1 321 ? 25.951 -12.621 -13.739 1.00 85.88 321 SER A N 1
ATOM 2374 C CA . SER A 1 321 ? 26.905 -11.679 -14.331 1.00 85.88 321 SER A CA 1
ATOM 2375 C C . SER A 1 321 ? 28.230 -11.674 -13.542 1.00 85.88 321 SER A C 1
ATOM 2377 O O . SER A 1 321 ? 28.536 -10.702 -12.850 1.00 85.88 321 SER A O 1
ATOM 2379 N N . PRO A 1 322 ? 29.055 -12.733 -13.656 1.00 86.00 322 PRO A N 1
ATOM 2380 C CA . PRO A 1 322 ? 30.242 -12.962 -12.813 1.00 86.00 322 PRO A CA 1
ATOM 2381 C C . PRO A 1 322 ? 31.355 -11.910 -12.933 1.00 86.00 322 PRO A C 1
ATOM 2383 O O . PRO A 1 322 ? 32.273 -11.886 -12.116 1.00 86.00 322 PRO A O 1
ATOM 2386 N N . HIS A 1 323 ? 31.301 -11.052 -13.952 1.00 90.19 323 HIS A N 1
ATOM 2387 C CA . HIS A 1 323 ? 32.285 -9.994 -14.207 1.00 90.19 323 HIS A CA 1
ATOM 2388 C C . HIS A 1 323 ? 31.663 -8.592 -14.174 1.00 90.19 323 HIS A C 1
ATOM 2390 O O . HIS A 1 323 ? 32.217 -7.655 -14.749 1.00 90.19 323 HIS A O 1
ATOM 2396 N N . PHE A 1 324 ? 30.478 -8.448 -13.577 1.00 92.50 324 PHE A N 1
ATOM 2397 C CA . PHE A 1 324 ? 29.810 -7.158 -13.495 1.00 92.50 324 PHE A CA 1
ATOM 2398 C C . PHE A 1 324 ? 30.397 -6.289 -12.381 1.00 92.50 324 PHE A C 1
ATOM 2400 O O . PHE A 1 324 ? 30.396 -6.669 -11.214 1.00 92.50 324 PHE A O 1
ATOM 2407 N N . GLU A 1 325 ? 30.820 -5.083 -12.756 1.00 91.12 325 GLU A N 1
ATOM 2408 C CA . GLU A 1 325 ? 31.328 -4.062 -11.842 1.00 91.12 325 GLU A CA 1
ATOM 2409 C C . GLU A 1 325 ? 30.289 -2.935 -11.688 1.00 91.12 325 GLU A C 1
ATOM 2411 O O . GLU A 1 325 ? 30.095 -2.162 -12.634 1.00 91.12 325 GLU A O 1
ATOM 2416 N N . PRO A 1 326 ? 29.624 -2.789 -10.521 1.00 85.88 326 PRO A N 1
ATOM 2417 C CA . PRO A 1 326 ? 28.504 -1.857 -10.344 1.00 85.88 326 PRO A CA 1
ATOM 2418 C C . PRO A 1 326 ? 28.820 -0.398 -10.683 1.00 85.88 326 PRO A C 1
ATOM 2420 O O . PRO A 1 326 ? 28.026 0.272 -11.341 1.00 85.88 326 PRO A O 1
ATOM 2423 N N . VAL A 1 327 ? 30.004 0.086 -10.297 1.00 88.19 327 VAL A N 1
ATOM 2424 C CA . VAL A 1 327 ? 30.415 1.476 -10.551 1.00 88.19 327 VAL A CA 1
ATOM 2425 C C . VAL A 1 327 ? 30.569 1.734 -12.052 1.00 88.19 327 VAL A C 1
ATOM 2427 O O . VAL A 1 327 ? 30.064 2.732 -12.564 1.00 88.19 327 VAL A O 1
ATOM 2430 N N . ALA A 1 328 ? 31.226 0.820 -12.772 1.00 88.75 328 ALA A N 1
ATOM 2431 C CA . ALA A 1 328 ? 31.403 0.932 -14.217 1.00 88.75 328 ALA A CA 1
ATOM 2432 C C . ALA A 1 328 ? 30.067 0.777 -14.962 1.00 88.75 328 ALA A C 1
ATOM 2434 O O . ALA A 1 328 ? 29.793 1.528 -15.898 1.00 88.75 328 ALA A O 1
ATOM 2435 N N . GLY A 1 329 ? 29.216 -0.152 -14.511 1.00 87.81 329 GLY A N 1
ATOM 2436 C CA . GLY A 1 329 ? 27.869 -0.342 -15.043 1.00 87.81 329 GLY A CA 1
ATOM 2437 C C . GLY A 1 329 ? 27.014 0.917 -14.917 1.00 87.81 329 GLY A C 1
ATOM 2438 O O . GLY A 1 329 ? 26.387 1.329 -15.891 1.00 87.81 329 GLY A O 1
ATOM 2439 N N . ARG A 1 330 ? 27.047 1.584 -13.755 1.00 87.81 330 ARG A N 1
ATOM 2440 C CA . ARG A 1 330 ? 26.327 2.844 -13.536 1.00 87.81 330 ARG A CA 1
ATOM 2441 C C . ARG A 1 330 ? 26.820 3.960 -14.452 1.00 87.81 330 ARG A C 1
ATOM 2443 O O . ARG A 1 330 ? 25.996 4.651 -15.046 1.00 87.81 330 ARG A O 1
ATOM 2450 N N . GLU A 1 331 ? 28.134 4.139 -14.594 1.00 89.31 331 GLU A N 1
ATOM 2451 C CA . GLU A 1 331 ? 28.686 5.159 -15.500 1.00 89.31 331 GLU A CA 1
ATOM 2452 C C . GLU A 1 331 ? 28.274 4.916 -16.963 1.00 89.31 331 GLU A C 1
ATOM 2454 O O . GLU A 1 331 ? 28.013 5.873 -17.687 1.00 89.31 331 GLU A O 1
ATOM 2459 N N . ALA A 1 332 ? 28.130 3.655 -17.387 1.00 87.62 332 ALA A N 1
ATOM 2460 C CA . ALA A 1 332 ? 27.734 3.309 -18.754 1.00 87.62 332 ALA A CA 1
ATOM 2461 C C . ALA A 1 332 ? 26.272 3.657 -19.104 1.00 87.62 332 ALA A C 1
ATOM 2463 O O . ALA A 1 332 ? 25.948 3.790 -20.285 1.00 87.62 332 ALA A O 1
ATOM 2464 N N . ILE A 1 333 ? 25.389 3.800 -18.109 1.00 88.44 333 ILE A N 1
ATOM 2465 C CA . ILE A 1 333 ? 23.953 4.091 -18.305 1.00 88.44 333 ILE A CA 1
ATOM 2466 C C . ILE A 1 333 ? 23.528 5.470 -17.777 1.00 88.44 333 ILE A C 1
ATOM 2468 O O . ILE A 1 333 ? 22.345 5.824 -17.822 1.00 88.44 333 ILE A O 1
ATOM 2472 N N . ARG A 1 334 ? 24.485 6.243 -17.255 1.00 87.69 334 ARG A N 1
ATOM 2473 C CA . ARG A 1 334 ? 24.258 7.563 -16.667 1.00 87.69 334 ARG A CA 1
ATOM 2474 C C . ARG A 1 334 ? 23.770 8.567 -17.719 1.00 87.69 334 ARG A C 1
ATOM 2476 O O . ARG A 1 334 ? 24.263 8.586 -18.845 1.00 87.69 334 ARG A O 1
ATOM 2483 N N . HIS A 1 335 ? 22.827 9.422 -17.328 1.00 86.31 335 HIS A N 1
ATOM 2484 C CA . HIS A 1 335 ? 22.195 10.448 -18.162 1.00 86.31 335 HIS A CA 1
ATOM 2485 C C . HIS A 1 335 ? 21.803 11.690 -17.350 1.00 86.31 335 HIS A C 1
ATOM 2487 O O . HIS A 1 335 ? 21.870 11.625 -16.100 1.00 86.31 335 HIS A O 1
#